Protein AF-A0A847LCV6-F1 (afdb_monomer)

Solvent-accessible surface area (backbone atoms only — not comparable to full-atom values): 22480 Å² total; per-residue (Å²): 125,51,75,46,78,47,30,57,85,74,38,42,42,41,62,20,35,35,58,99,88,40,25,28,64,52,69,44,54,56,48,54,56,52,50,51,54,51,67,74,52,91,45,84,58,92,49,60,34,37,17,61,33,36,54,72,46,84,54,73,50,49,90,99,40,74,43,52,34,38,36,47,73,57,101,71,38,40,36,36,18,39,82,85,67,47,69,28,35,36,28,26,74,39,94,57,71,83,80,71,98,60,78,62,84,77,86,49,84,75,54,78,40,78,44,54,36,88,59,45,25,85,22,68,62,52,44,30,77,72,65,42,42,27,41,31,35,53,44,52,42,93,54,40,34,32,36,36,43,33,78,49,66,71,76,49,77,50,42,67,79,43,57,71,44,57,39,50,47,40,40,54,43,44,52,47,50,50,52,50,35,50,52,43,28,26,70,77,44,60,54,49,44,80,39,30,22,54,27,41,37,48,86,46,71,70,57,86,72,63,89,82,69,94,67,87,81,87,78,82,84,82,88,88,74,86,81,81,83,88,84,83,90,86,82,90,83,82,90,83,81,89,84,82,89,82,90,82,91,82,83,86,81,91,83,89,81,87,80,92,78,80,82,84,78,81,84,78,88,78,83,94,76,90,78,92,76,90,75,79,84,73,80,73,80,84,72,82,78,71,78,78,79,84,74,83,87,77,79,78,74,89,56,67,70,64,48,36,35,35,42,37,38,47,48,98,88,68,28,36,32,32,41,31,24,45,73,89,45,50,62,44,41,38,39,31,49,37,40,67,41,75,47,98,63,86,72,39,80,74,29,47,61,56,36,53,52,43,37,54,41,31,67,77,65,109

Secondary structure (DSSP, 8-state):
-EEEEE-TTT-GGGGGSEETTEEB--HHHHHHHHHHHHHHSS---TT-EEEEEEESS--B-BTTB-EEEEEEE-SS-EEEEETTS-EEEEEEE-SSPPPPSSSPPPPPSS-SEEE-HHHHIIIII---GGG--EEEEEEE-SSEEEEEEE---SS-GGGTTS-HHHHHHHHHHHHHHHHHHHHHHHTT---EEEEEEEEEE--S-SS------SS-----PPS--PPPPP-------------------------------PPPPPPPPPP----------PPPP----PPPP--------SS--SSEEEEEEE-TTS-EEEEEE-TT--EEEEEEEEEEEE--PPPPHHHHHHHHHHHHHHHHH-

Nearest PDB structures (foldseek):
  6obv-assembly1_B  TM=7.204E-01  e=3.908E-11  Actinomadura vulgaris
  6obv-assembly2_D  TM=7.090E-01  e=4.525E-10  Actinomadura vulgaris
  3kg6-assembly4_B  TM=6.690E-01  e=6.240E-09  Lyngbya majuscula
  5nji-assembly1_A  TM=7.082E-01  e=1.294E-07  Mycobacterium tuberculosis H37Rv
  5tz5-assembly1_B  TM=6.253E-01  e=2.928E-07  Moorena producens 3L

Foldseek 3Di:
DDKDKDACVLQVLQCQQDDPNWGWDALLLVQVVQLVCVVVPPDPLVFSKWFWKFAPAIGTYDHPDIWMWDWDDDPFKIFTATPVRHTGMITGRDNHDDDDPDFFDDADPPFPDWAQQVLPCVFARVGDLLQTFTKTWRAAAPFKTKIKTAPRDQQPPSCVSDDLQSSVSSNVVSVLQVVVQLNQLLVVHARWGFRTFRMKGFRDRQPDPDPPPVDDDDDDDDDDDDDDDDDDDDDDDDDDDDDDDDDDDDDDDDDDDDDDDDDDDDDDDDDDDDDDDDDDDDDDPPPPPDPDPDDPDPDPDNRLPHIKMKMWGADPVRFIWIWIAHPVRDTGMITHRTDIGHDPDDRDPSCVVSSVVSNVSHVVVD

Radius of gyration: 26.31 Å; Cα contacts (8 Å, |Δi|>4): 590; chains: 1; bounding box: 80×77×67 Å

Mean predicted aligned error: 14.84 Å

Sequence (366 aa):
MGKRLFSLATDPYLADHQLEGTPFVPFVVLAESLLELVTDGVTPVADGGLADLRLEAPLMLRKGREREVEYARTPTRFEARDGAGRPLFSATAATGRHSLAGPPPRATTPPVLAWPRRNLYPAILRHGPTFQADLQVWRFSPAEAVFAWTGIAPRPASLACLGPDRAAACVLGDLALQAAGLTLLGRGGGYTLPWGAAGYERPVPLVGAGPTDTRSAMGPGCPGRPPAKPGSRLAAGPQADSLATVSSGVKGPDVTGMPEQGAPGMPERVPTGVPGSDPAAMPLPELDRQPFPGETYGAAAATGLSGITCRVTTASDGKLTVETFTADGRALICWLGLDLRPVGISISGSAQGLIEALAALQEVAA

Structure (mmCIF, N/CA/C/O backbone):
data_AF-A0A847LCV6-F1
#
_entry.id   AF-A0A847LCV6-F1
#
loop_
_atom_site.group_PDB
_atom_site.id
_atom_site.type_symbol
_atom_site.label_atom_id
_atom_site.label_alt_id
_atom_site.label_comp_id
_atom_site.label_asym_id
_atom_site.label_entity_id
_atom_site.label_seq_id
_atom_site.pdbx_PDB_ins_code
_atom_site.Cartn_x
_atom_site.Cartn_y
_atom_site.Cartn_z
_atom_site.occupancy
_atom_site.B_iso_or_equiv
_atom_site.auth_seq_id
_atom_site.auth_comp_id
_atom_site.auth_asym_id
_atom_site.auth_atom_id
_atom_site.pdbx_PDB_model_num
ATOM 1 N N . MET A 1 1 ? -12.069 7.571 21.765 1.00 62.12 1 MET A N 1
ATOM 2 C CA . MET A 1 1 ? -11.125 6.439 21.639 1.00 62.12 1 MET A CA 1
ATOM 3 C C . MET A 1 1 ? -11.904 5.284 21.050 1.00 62.12 1 MET A C 1
ATOM 5 O O . MET A 1 1 ? -13.042 5.089 21.461 1.00 62.12 1 MET A O 1
ATOM 9 N N . GLY A 1 2 ? -11.352 4.614 20.042 1.00 80.75 2 GLY A N 1
ATOM 10 C CA . GLY A 1 2 ? -12.017 3.517 19.335 1.00 80.75 2 GLY A CA 1
ATOM 11 C C . GLY A 1 2 ? -11.216 2.231 19.484 1.00 80.75 2 GLY A C 1
ATOM 12 O O . GLY A 1 2 ? -9.997 2.283 19.617 1.00 80.75 2 GLY A O 1
ATOM 13 N N . LYS A 1 3 ? -11.889 1.083 19.461 1.00 88.38 3 LYS A N 1
ATOM 14 C CA . LYS A 1 3 ? -11.248 -0.233 19.420 1.00 88.38 3 LYS A CA 1
ATOM 15 C C . LYS A 1 3 ? -11.697 -0.961 18.164 1.00 88.38 3 LYS A C 1
ATOM 17 O O . LYS A 1 3 ? -12.863 -0.859 17.785 1.00 88.38 3 LYS A O 1
ATOM 22 N N . ARG A 1 4 ? -10.787 -1.703 17.540 1.00 89.75 4 ARG A N 1
ATOM 23 C CA . ARG A 1 4 ? -11.094 -2.605 16.427 1.00 89.75 4 ARG A CA 1
ATOM 24 C C . ARG A 1 4 ? -10.480 -3.968 16.687 1.00 89.75 4 ARG A C 1
ATOM 26 O O . ARG A 1 4 ? -9.315 -4.067 17.062 1.00 89.75 4 ARG A O 1
ATOM 33 N N . LEU A 1 5 ? -11.258 -5.008 16.424 1.00 92.38 5 LEU A N 1
ATOM 34 C CA . LEU A 1 5 ? -10.764 -6.375 16.364 1.00 92.38 5 LEU A CA 1
ATOM 35 C C . LEU A 1 5 ? -10.362 -6.685 14.923 1.00 92.38 5 LEU A C 1
ATOM 37 O O . LEU A 1 5 ? -11.152 -6.489 14.004 1.00 92.38 5 LEU A O 1
ATOM 41 N N . PHE A 1 6 ? -9.133 -7.156 14.739 1.00 93.81 6 PHE A N 1
ATOM 42 C CA . PHE A 1 6 ? -8.663 -7.734 13.486 1.00 93.81 6 PHE A CA 1
ATOM 43 C C . PHE A 1 6 ? -8.635 -9.252 13.617 1.00 93.81 6 PHE A C 1
ATOM 45 O O . PHE A 1 6 ? -8.006 -9.794 14.532 1.00 93.81 6 PHE A O 1
ATOM 52 N N . SER A 1 7 ? -9.281 -9.952 12.689 1.00 94.88 7 SER A N 1
ATOM 53 C CA . SER A 1 7 ? -9.223 -11.410 12.627 1.00 94.88 7 SER A CA 1
ATOM 54 C C . SER A 1 7 ? -9.392 -11.907 11.197 1.00 94.88 7 SER A C 1
ATOM 56 O O . SER A 1 7 ? -10.056 -11.272 10.387 1.00 94.88 7 SER A O 1
ATOM 58 N N . LEU A 1 8 ? -8.858 -13.089 10.887 1.00 94.62 8 LEU A N 1
ATOM 59 C CA . LEU A 1 8 ? -9.070 -13.709 9.572 1.00 94.62 8 LEU A CA 1
ATOM 60 C C . LEU A 1 8 ? -10.520 -14.185 9.355 1.00 94.62 8 LEU A C 1
ATOM 62 O O . LEU A 1 8 ? -10.877 -14.535 8.237 1.00 94.62 8 LEU A O 1
ATOM 66 N N . ALA A 1 9 ? -11.344 -14.234 10.408 1.00 92.94 9 ALA A N 1
ATOM 67 C CA . ALA A 1 9 ? -12.754 -14.603 10.303 1.00 92.94 9 ALA A CA 1
ATOM 68 C C . ALA A 1 9 ? -13.630 -13.400 9.915 1.00 92.94 9 ALA A C 1
ATOM 70 O O . ALA A 1 9 ? -14.534 -13.533 9.096 1.00 92.94 9 ALA A O 1
ATOM 71 N N . THR A 1 10 ? -13.346 -12.228 10.487 1.00 90.81 10 THR A N 1
ATOM 72 C CA . THR A 1 10 ? -14.082 -10.972 10.254 1.00 90.81 10 THR A CA 1
ATOM 73 C C . THR A 1 10 ? -13.523 -10.166 9.086 1.00 90.81 10 THR A C 1
ATOM 75 O O . THR A 1 10 ? -14.262 -9.469 8.394 1.00 90.81 10 THR A O 1
ATOM 78 N N . ASP A 1 11 ? -12.221 -10.284 8.840 1.00 94.50 11 ASP A N 1
ATOM 79 C CA . ASP A 1 11 ? -11.479 -9.586 7.797 1.00 94.50 11 ASP A CA 1
ATOM 80 C C . ASP A 1 11 ? -10.774 -10.620 6.891 1.00 94.50 11 ASP A C 1
ATOM 82 O O . ASP A 1 11 ? -9.541 -10.693 6.860 1.00 94.50 11 ASP A O 1
ATOM 86 N N . PRO A 1 12 ? -11.528 -11.464 6.156 1.00 93.12 12 PRO A N 1
ATOM 87 C CA . PRO A 1 12 ? -10.959 -12.590 5.411 1.00 93.12 12 PRO A CA 1
ATOM 88 C C . PRO A 1 12 ? -9.974 -12.157 4.319 1.00 93.12 12 PRO A C 1
ATOM 90 O O . PRO A 1 12 ? -9.048 -12.898 4.004 1.00 93.12 12 PRO A O 1
ATOM 93 N N . TYR A 1 13 ? -10.110 -10.939 3.792 1.00 93.12 13 TYR A N 1
ATOM 94 C CA . TYR A 1 13 ? -9.163 -10.365 2.835 1.00 93.12 13 TYR A CA 1
ATOM 95 C C . TYR A 1 13 ? -7.738 -10.209 3.390 1.00 93.12 13 TYR A C 1
ATOM 97 O O . TYR A 1 13 ? -6.782 -10.201 2.622 1.00 93.12 13 TYR A O 1
ATOM 105 N N . LEU A 1 14 ? -7.559 -10.129 4.713 1.00 95.31 14 LEU A N 1
ATOM 106 C CA . LEU A 1 14 ? -6.230 -10.034 5.325 1.00 95.31 14 LEU A CA 1
ATOM 107 C C . LEU A 1 14 ? -5.432 -11.332 5.193 1.00 95.31 14 LEU A C 1
ATOM 109 O O . LEU A 1 14 ? -4.210 -11.303 5.308 1.00 95.31 14 LEU A O 1
ATOM 113 N N . ALA A 1 15 ? -6.094 -12.459 4.913 1.00 93.56 15 ALA A N 1
ATOM 114 C CA . ALA A 1 15 ? -5.406 -13.701 4.584 1.00 93.56 15 ALA A CA 1
ATOM 115 C C . ALA A 1 15 ? -4.577 -13.573 3.298 1.00 93.56 15 ALA A C 1
ATOM 117 O O . ALA A 1 15 ? -3.612 -14.311 3.141 1.00 93.56 15 ALA A O 1
ATOM 118 N N . ASP A 1 16 ? -4.903 -12.628 2.415 1.00 93.12 16 ASP A N 1
ATOM 119 C CA . ASP A 1 16 ? -4.216 -12.430 1.140 1.00 93.12 16 ASP A CA 1
ATOM 120 C C . ASP A 1 16 ? -2.996 -11.503 1.240 1.00 93.12 16 ASP A C 1
ATOM 122 O O . ASP A 1 16 ? -2.285 -11.322 0.257 1.00 93.12 16 ASP A O 1
ATOM 126 N N . HIS A 1 17 ? -2.704 -10.927 2.405 1.00 92.81 17 HIS A N 1
ATOM 127 C CA . HIS A 1 17 ? -1.517 -10.098 2.599 1.00 92.81 17 HIS A CA 1
ATOM 128 C C . HIS A 1 17 ? -0.575 -10.772 3.596 1.00 92.81 17 HIS A C 1
ATOM 130 O O . HIS A 1 17 ? -0.807 -10.769 4.809 1.00 92.81 17 HIS A O 1
ATOM 136 N N . GLN A 1 18 ? 0.464 -11.423 3.069 1.00 89.62 18 GLN A N 1
ATOM 137 C CA . GLN A 1 18 ? 1.306 -12.341 3.831 1.00 89.62 18 GLN A CA 1
ATOM 138 C C . GLN A 1 18 ? 2.789 -12.007 3.716 1.00 89.62 18 GLN A C 1
ATOM 140 O O . GLN A 1 18 ? 3.287 -11.641 2.654 1.00 89.62 18 GLN A O 1
ATOM 145 N N . LEU A 1 19 ? 3.505 -12.240 4.813 1.00 84.31 19 LEU A N 1
ATOM 146 C CA . LEU A 1 19 ? 4.960 -12.270 4.858 1.00 84.31 19 LEU A CA 1
ATOM 147 C C . LEU A 1 19 ? 5.396 -13.683 5.237 1.00 84.31 19 LEU A C 1
ATOM 149 O O . LEU A 1 19 ? 5.024 -14.168 6.304 1.00 84.31 19 LEU A O 1
ATOM 153 N N . GLU A 1 20 ? 6.131 -14.361 4.352 1.00 81.56 20 GLU A N 1
ATOM 154 C CA . GLU A 1 20 ? 6.606 -15.741 4.579 1.00 81.56 20 GLU A CA 1
ATOM 155 C C . GLU A 1 20 ? 5.491 -16.711 5.027 1.00 81.56 20 GLU A C 1
ATOM 157 O O . GLU A 1 20 ? 5.664 -17.532 5.923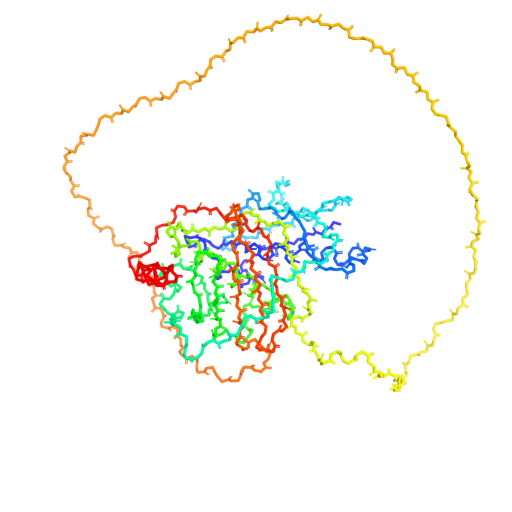 1.00 81.56 20 GLU A O 1
ATOM 162 N N . GLY A 1 21 ? 4.305 -16.593 4.421 1.00 85.25 21 GLY A N 1
ATOM 163 C CA . GLY A 1 21 ? 3.147 -17.432 4.750 1.00 85.25 21 GLY A CA 1
ATOM 164 C C . GLY A 1 21 ? 2.366 -16.993 5.994 1.00 85.25 21 GLY A C 1
ATOM 165 O O . GLY A 1 21 ? 1.350 -17.604 6.321 1.00 85.25 21 GLY A O 1
ATOM 166 N N . THR A 1 22 ? 2.803 -15.941 6.693 1.00 90.25 22 THR A N 1
ATOM 167 C CA . THR A 1 22 ? 2.091 -15.391 7.852 1.00 90.25 22 THR A CA 1
ATOM 168 C C . THR A 1 22 ? 1.291 -14.148 7.456 1.00 90.25 22 THR A C 1
ATOM 170 O O . THR A 1 22 ? 1.894 -13.144 7.067 1.00 90.25 22 THR A O 1
ATOM 173 N N . PRO A 1 23 ? -0.051 -14.166 7.575 1.00 93.62 23 PRO A N 1
ATOM 174 C CA . PRO A 1 23 ? -0.881 -12.992 7.331 1.00 93.62 23 PRO A CA 1
ATOM 175 C C . PRO A 1 23 ? -0.575 -11.841 8.291 1.00 93.62 23 PRO A C 1
ATOM 177 O O . PRO A 1 23 ? -0.357 -12.057 9.487 1.00 93.62 23 PRO A O 1
ATOM 180 N N . PHE A 1 24 ? -0.618 -10.609 7.794 1.00 93.62 24 PHE A N 1
ATOM 181 C CA . PHE A 1 24 ? -0.468 -9.409 8.614 1.00 93.62 24 PHE A CA 1
ATOM 182 C C . PHE A 1 24 ? -1.243 -8.234 8.029 1.00 93.62 24 PHE A C 1
ATOM 184 O O . PHE A 1 24 ? -1.503 -8.183 6.829 1.00 93.62 24 PHE A O 1
ATOM 191 N N . VAL A 1 25 ? -1.617 -7.281 8.884 1.00 95.06 25 VAL A N 1
ATOM 192 C CA . VAL A 1 25 ? -2.409 -6.123 8.452 1.00 95.06 25 VAL A CA 1
ATOM 193 C C . VAL A 1 25 ? -1.581 -5.223 7.517 1.00 95.06 25 VAL A C 1
ATOM 195 O O . VAL A 1 25 ? -0.512 -4.771 7.936 1.00 95.06 25 VAL A O 1
ATOM 198 N N . PRO A 1 26 ? -2.057 -4.935 6.287 1.00 95.06 26 PRO A N 1
ATOM 199 C CA . PRO A 1 26 ? -1.374 -4.044 5.353 1.00 95.06 26 PRO A CA 1
ATOM 200 C C . PRO A 1 26 ? -1.190 -2.631 5.904 1.00 95.06 26 PRO A C 1
ATOM 202 O O . PRO A 1 26 ? -2.052 -2.103 6.613 1.00 95.06 26 PRO A O 1
ATOM 205 N N . PHE A 1 27 ? -0.105 -1.975 5.492 1.00 96.25 27 PHE A N 1
ATOM 206 C CA . PHE A 1 27 ? 0.195 -0.589 5.868 1.00 96.25 27 PHE A CA 1
ATOM 207 C C . PHE A 1 27 ? -0.944 0.367 5.481 1.00 96.25 27 PHE A C 1
ATOM 209 O O . PHE A 1 27 ? -1.364 1.193 6.290 1.00 96.25 27 PHE A O 1
ATOM 216 N N . VAL A 1 28 ? -1.530 0.183 4.292 1.00 95.56 28 VAL A N 1
ATOM 217 C CA . VAL A 1 28 ? -2.704 0.946 3.835 1.00 95.56 28 VAL A CA 1
ATOM 218 C C . VAL A 1 28 ? -3.933 0.743 4.725 1.00 95.56 28 VAL A C 1
ATOM 220 O O . VAL A 1 28 ? -4.664 1.692 4.980 1.00 95.56 28 VAL A O 1
ATOM 223 N N . VAL A 1 29 ? -4.160 -0.458 5.267 1.00 95.00 29 VAL A N 1
ATOM 224 C CA . VAL A 1 29 ? -5.318 -0.722 6.141 1.00 95.00 29 VAL A CA 1
ATOM 225 C C . VAL A 1 29 ? -5.175 0.025 7.468 1.00 95.00 29 VAL A C 1
ATOM 227 O O . VAL A 1 29 ? -6.167 0.536 7.999 1.00 95.00 29 VAL A O 1
ATOM 230 N N . LEU A 1 30 ? -3.951 0.119 7.996 1.00 95.06 30 LEU A N 1
ATOM 231 C CA . LEU A 1 30 ? -3.646 0.910 9.189 1.00 95.06 30 LEU A CA 1
ATOM 232 C C . LEU A 1 30 ? -3.807 2.411 8.912 1.00 95.06 30 LEU A C 1
ATOM 234 O O . LEU A 1 30 ? -4.454 3.095 9.706 1.00 95.06 30 LEU A O 1
ATOM 238 N N . ALA A 1 31 ? -3.312 2.897 7.769 1.00 94.75 31 ALA A N 1
ATOM 239 C CA . ALA A 1 31 ? -3.489 4.281 7.332 1.00 94.75 31 ALA A CA 1
ATOM 240 C C . ALA A 1 31 ? -4.975 4.646 7.166 1.00 94.75 31 ALA A C 1
ATOM 242 O O . ALA A 1 31 ? -5.438 5.595 7.788 1.00 94.75 31 ALA A O 1
ATOM 243 N N . GLU A 1 32 ? -5.759 3.847 6.438 1.00 91.56 32 GLU A N 1
ATOM 244 C CA . GLU A 1 32 ? -7.204 4.065 6.274 1.00 91.56 32 GLU A CA 1
ATOM 245 C C . GLU A 1 32 ? -7.949 4.040 7.616 1.00 91.56 32 GLU A C 1
ATOM 247 O O . GLU A 1 32 ? -8.870 4.823 7.825 1.00 91.56 32 GLU A O 1
ATOM 252 N N . SER A 1 33 ? -7.534 3.184 8.559 1.00 91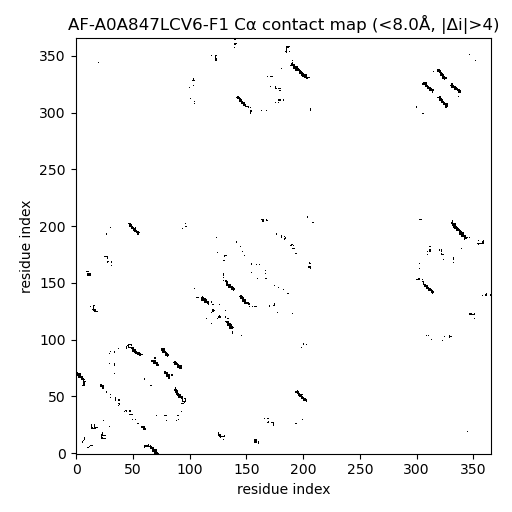.00 33 SER A N 1
ATOM 253 C CA . SER A 1 33 ? -8.134 3.167 9.902 1.00 91.00 33 SER A CA 1
ATOM 254 C C . SER A 1 33 ? -7.868 4.458 10.676 1.00 91.00 33 SER A C 1
ATOM 256 O O . SER A 1 33 ? -8.748 4.929 11.388 1.00 91.00 33 SER A O 1
ATOM 258 N N . LEU A 1 34 ? -6.664 5.033 10.562 1.00 90.50 34 LEU A N 1
ATOM 259 C CA . LEU A 1 34 ? -6.376 6.326 11.182 1.00 90.50 34 LEU A CA 1
ATOM 260 C C . LEU A 1 34 ? -7.099 7.466 10.461 1.00 90.50 34 LEU A C 1
ATOM 262 O O . LEU A 1 34 ? -7.617 8.354 11.131 1.00 90.50 34 LEU A O 1
ATOM 266 N N . LEU A 1 35 ? -7.184 7.428 9.130 1.00 87.69 35 LEU A N 1
ATOM 267 C CA . LEU A 1 35 ? -7.853 8.454 8.328 1.00 87.69 35 LEU A CA 1
ATOM 268 C C . LEU A 1 35 ? -9.349 8.579 8.670 1.00 87.69 35 LEU A C 1
ATOM 270 O O . LEU A 1 35 ? -9.871 9.691 8.756 1.00 87.69 35 LEU A O 1
ATOM 274 N N . GLU A 1 36 ? -10.032 7.466 8.944 1.00 83.81 36 GLU A N 1
ATOM 275 C CA . GLU A 1 36 ? -11.412 7.473 9.457 1.00 83.81 36 GLU A CA 1
ATOM 276 C C . GLU A 1 36 ? -11.531 8.242 10.782 1.00 83.81 36 GLU A C 1
ATOM 278 O O . GLU A 1 36 ? -12.414 9.076 10.949 1.00 83.81 36 GLU A O 1
ATOM 283 N N . LEU A 1 37 ? -10.583 8.068 11.706 1.00 78.38 37 LEU A N 1
ATOM 284 C CA . LEU A 1 37 ? -10.595 8.790 12.985 1.00 78.38 37 LEU A CA 1
ATOM 285 C C . LEU A 1 37 ? -10.334 10.290 12.828 1.00 78.38 37 LEU A C 1
ATOM 287 O O . LEU A 1 37 ? -10.832 11.089 13.626 1.00 78.38 37 LEU A O 1
ATOM 291 N N . VAL A 1 38 ? -9.529 10.670 11.831 1.00 75.38 38 VAL A N 1
ATOM 292 C CA . VAL A 1 38 ? -9.315 12.078 11.476 1.00 75.38 38 VAL A CA 1
ATOM 293 C C . VAL A 1 38 ? -10.609 12.686 10.937 1.00 75.38 38 VAL A C 1
ATOM 295 O O . VAL A 1 38 ? -10.984 13.783 11.343 1.00 75.38 38 VAL A O 1
ATOM 298 N N . THR A 1 39 ? -11.300 11.966 10.052 1.00 72.62 39 THR A N 1
ATOM 299 C CA . THR A 1 39 ? -12.485 12.459 9.333 1.00 72.62 39 THR A CA 1
ATOM 300 C C . THR A 1 39 ? -13.756 12.476 10.187 1.00 72.62 39 THR A C 1
ATOM 302 O O . THR A 1 39 ? -14.518 13.437 10.103 1.00 72.62 39 THR A O 1
ATOM 305 N N . ASP A 1 40 ? -13.944 11.504 11.082 1.00 68.25 40 ASP A N 1
ATOM 306 C CA . ASP A 1 40 ? -15.078 11.459 12.020 1.00 68.25 40 ASP A CA 1
ATOM 307 C C . ASP A 1 40 ? -14.909 12.429 13.211 1.00 68.25 40 ASP A C 1
ATOM 309 O O . ASP A 1 40 ? -15.858 12.754 13.932 1.00 68.25 40 ASP A O 1
ATOM 313 N N . GLY A 1 41 ? -13.685 12.903 13.456 1.00 51.97 41 GLY A N 1
ATOM 314 C CA . GLY A 1 41 ? -13.297 13.598 14.677 1.00 51.97 41 GLY A CA 1
ATOM 315 C C . GLY A 1 41 ? -13.273 15.126 14.599 1.00 51.97 41 GLY A C 1
ATOM 316 O O . GLY A 1 41 ? -12.209 15.689 14.824 1.00 51.97 41 GLY A O 1
ATOM 317 N N . VAL A 1 42 ? -14.412 15.804 14.396 1.00 44.53 42 VAL A N 1
ATOM 318 C CA . VAL A 1 42 ? -14.698 17.233 14.749 1.00 44.53 42 VAL A CA 1
ATOM 319 C C . VAL A 1 42 ? -13.798 18.327 14.133 1.00 44.53 42 VAL A C 1
ATOM 321 O O . VAL A 1 42 ? -14.147 19.505 14.162 1.00 44.53 42 VAL A O 1
ATOM 324 N N . THR A 1 43 ? -12.672 17.992 13.521 1.00 41.44 43 THR A N 1
ATOM 325 C CA . THR A 1 43 ? -11.883 18.918 12.718 1.00 41.44 43 THR A CA 1
ATOM 326 C C . THR A 1 43 ? -12.257 18.622 11.274 1.00 41.44 43 THR A C 1
ATOM 328 O O . THR A 1 43 ? -11.925 17.538 10.800 1.00 41.44 43 THR A O 1
ATOM 331 N N . PRO A 1 44 ? -12.962 19.520 10.562 1.00 41.75 44 PRO A N 1
ATOM 332 C CA . PRO A 1 44 ? -13.028 19.424 9.119 1.00 41.75 44 PRO A CA 1
ATOM 333 C C . PRO A 1 44 ? -11.601 19.667 8.634 1.00 41.75 44 PRO A C 1
ATOM 335 O O . PRO A 1 44 ? -11.186 20.803 8.417 1.00 41.75 44 PRO A O 1
ATOM 338 N N . VAL A 1 45 ? -10.803 18.602 8.570 1.00 48.19 45 VAL A N 1
ATOM 339 C CA . VAL A 1 45 ? -9.535 18.626 7.860 1.00 48.19 45 VAL A CA 1
ATOM 340 C C . VAL A 1 45 ? -9.962 18.779 6.416 1.00 48.19 45 VAL A C 1
ATOM 342 O O . VAL A 1 45 ? -10.384 17.812 5.785 1.00 48.19 45 VAL A O 1
ATOM 345 N N . ALA A 1 46 ? -9.952 20.026 5.940 1.00 47.88 46 ALA A N 1
ATOM 346 C CA . ALA A 1 46 ? -10.419 20.418 4.614 1.00 47.88 46 ALA A CA 1
ATOM 347 C C . ALA A 1 46 ? -9.764 19.587 3.488 1.00 47.88 46 ALA A C 1
ATOM 349 O O . ALA A 1 46 ? -10.284 19.532 2.375 1.00 47.88 46 ALA A O 1
ATOM 350 N N . ASP A 1 47 ? -8.679 18.875 3.813 1.00 55.28 47 ASP A N 1
ATOM 351 C CA . ASP A 1 47 ? -7.783 18.236 2.864 1.00 55.28 47 ASP A CA 1
ATOM 352 C C . ASP A 1 47 ? -7.514 16.732 3.079 1.00 55.28 47 ASP A C 1
ATOM 354 O O . ASP A 1 47 ? -6.723 16.163 2.339 1.00 55.28 47 ASP A O 1
ATOM 358 N N . GLY A 1 48 ? -8.225 16.048 3.990 1.00 64.25 48 GLY A N 1
ATOM 359 C CA . GLY A 1 48 ? -8.417 14.582 3.932 1.00 64.25 48 GLY A CA 1
ATOM 360 C C . GLY A 1 48 ? -7.164 13.689 3.824 1.00 64.25 48 GLY A C 1
ATOM 361 O O . GLY A 1 48 ? -7.189 12.714 3.069 1.00 64.25 48 GLY A O 1
ATOM 362 N N . GLY A 1 49 ? -6.094 13.991 4.569 1.00 86.56 49 GLY A N 1
ATOM 363 C CA . GLY A 1 49 ? -4.833 13.242 4.522 1.00 86.56 49 GLY A CA 1
ATOM 364 C C . GLY A 1 49 ? -4.179 12.988 5.883 1.00 86.56 49 GLY A C 1
ATOM 365 O O . GLY A 1 49 ? -4.525 13.593 6.902 1.00 86.56 49 GLY A O 1
ATOM 366 N N . LEU A 1 50 ? -3.201 12.086 5.877 1.00 91.69 50 LEU A N 1
ATOM 367 C CA . LEU A 1 50 ? -2.300 11.788 6.987 1.00 91.69 50 LEU A CA 1
ATOM 368 C C . LEU A 1 50 ? -0.886 12.258 6.646 1.00 91.69 50 LEU A C 1
ATOM 370 O O . LEU A 1 50 ? -0.467 12.182 5.493 1.00 91.69 50 LEU A O 1
ATOM 374 N N . ALA A 1 51 ? -0.140 12.680 7.660 1.00 93.69 51 ALA A N 1
ATOM 375 C CA . ALA A 1 51 ? 1.278 13.005 7.571 1.00 93.69 51 ALA A CA 1
ATOM 376 C C . ALA A 1 51 ? 2.086 12.195 8.597 1.00 93.69 51 ALA A C 1
ATOM 378 O O . ALA A 1 51 ? 1.518 11.578 9.502 1.00 93.69 51 ALA A O 1
ATOM 379 N N . ASP A 1 52 ? 3.410 12.162 8.428 1.00 95.00 52 ASP A N 1
ATOM 380 C CA . ASP A 1 52 ? 4.362 11.533 9.358 1.00 95.00 52 ASP A CA 1
ATOM 381 C C . ASP A 1 52 ? 3.978 10.101 9.772 1.00 95.00 52 ASP A C 1
ATOM 383 O O . ASP A 1 52 ? 4.027 9.729 10.951 1.00 95.00 52 ASP A O 1
ATOM 387 N N . LEU A 1 53 ? 3.568 9.290 8.797 1.00 97.25 53 LEU A N 1
ATOM 388 C CA . LEU A 1 53 ? 3.135 7.922 9.030 1.00 97.25 53 LEU A CA 1
ATOM 389 C C . LEU A 1 53 ? 4.332 7.060 9.428 1.00 97.25 53 LEU A C 1
ATOM 391 O O . LEU A 1 53 ? 5.372 7.079 8.765 1.00 97.25 53 LEU A O 1
ATOM 395 N N . ARG A 1 54 ? 4.182 6.273 10.495 1.00 97.31 54 ARG A N 1
ATOM 396 C CA . ARG A 1 54 ? 5.220 5.360 10.995 1.00 97.31 54 ARG A CA 1
ATOM 397 C C . ARG A 1 54 ? 4.617 4.041 11.439 1.00 97.31 54 ARG A C 1
ATOM 399 O O . ARG A 1 54 ? 3.705 4.028 12.266 1.00 97.31 54 ARG A O 1
ATOM 406 N N . LEU A 1 55 ? 5.166 2.947 10.926 1.00 96.44 55 LEU A N 1
ATOM 407 C CA . LEU A 1 55 ? 4.948 1.595 11.420 1.00 96.44 55 LEU A CA 1
ATOM 408 C C . LEU A 1 55 ? 6.009 1.292 12.476 1.00 96.44 55 LEU A C 1
ATOM 410 O O . LEU A 1 55 ? 7.201 1.346 12.203 1.00 96.44 55 LEU A O 1
ATOM 414 N N . GLU A 1 56 ? 5.578 0.971 13.687 1.00 94.56 56 GLU A N 1
ATOM 415 C CA . GLU A 1 56 ? 6.483 0.591 14.777 1.00 94.56 56 GLU A CA 1
ATOM 416 C C . GLU A 1 56 ? 6.643 -0.931 14.830 1.00 94.56 56 GLU A C 1
ATOM 418 O O . GLU A 1 56 ? 7.741 -1.450 15.033 1.00 94.56 56 GLU A O 1
ATOM 423 N N . ALA A 1 57 ? 5.550 -1.662 14.589 1.00 91.50 57 ALA A N 1
ATOM 424 C CA . ALA A 1 57 ? 5.555 -3.116 14.521 1.00 91.50 57 ALA A CA 1
ATOM 425 C C . ALA A 1 57 ? 4.448 -3.640 13.587 1.00 91.50 57 ALA A C 1
ATOM 427 O O . ALA A 1 57 ? 3.292 -3.225 13.721 1.00 91.50 57 ALA A O 1
ATOM 428 N N . PRO A 1 58 ? 4.748 -4.601 12.690 1.00 91.06 58 PRO A N 1
ATOM 429 C CA . PRO A 1 58 ? 3.730 -5.275 11.892 1.00 91.06 58 PRO A CA 1
ATOM 430 C C . PRO A 1 58 ? 2.711 -6.017 12.764 1.00 91.06 58 PRO A C 1
ATOM 432 O O . PRO A 1 58 ? 3.064 -6.766 13.683 1.00 91.06 58 PRO A O 1
ATOM 435 N N . LEU A 1 59 ? 1.426 -5.866 12.445 1.00 93.50 59 LEU A N 1
ATOM 436 C CA . LEU A 1 59 ? 0.359 -6.579 13.139 1.00 93.50 59 LEU A CA 1
ATOM 437 C C . LEU A 1 59 ? 0.136 -7.962 12.515 1.00 93.50 59 LEU A C 1
ATOM 439 O O . LEU A 1 59 ? -0.707 -8.139 11.636 1.00 93.50 59 LEU A O 1
ATOM 443 N N . MET A 1 60 ? 0.898 -8.946 12.994 1.00 93.94 60 MET A N 1
ATOM 444 C CA . MET A 1 60 ? 0.794 -10.342 12.553 1.00 93.94 60 MET A CA 1
ATOM 445 C C . MET A 1 60 ? -0.508 -10.996 13.046 1.00 93.94 60 MET A C 1
ATOM 447 O O . MET A 1 60 ? -0.850 -10.918 14.236 1.00 93.94 60 MET A O 1
ATOM 451 N N . LEU A 1 61 ? -1.197 -11.695 12.145 1.00 94.81 61 LEU A N 1
ATOM 452 C CA . LEU A 1 61 ? -2.458 -12.396 12.381 1.00 94.81 61 LEU A CA 1
ATOM 453 C C . LEU A 1 61 ? -2.254 -13.913 12.339 1.00 94.81 61 LEU A C 1
ATOM 455 O O . LEU A 1 61 ? -1.397 -14.437 11.631 1.00 94.81 61 LEU A O 1
ATOM 459 N N . ARG A 1 62 ? -3.053 -14.644 13.121 1.00 93.25 62 ARG A N 1
ATOM 460 C CA . ARG A 1 62 ? -3.031 -16.113 13.161 1.00 93.25 62 ARG A CA 1
ATOM 461 C C . ARG A 1 62 ? -4.451 -16.648 13.067 1.00 93.25 62 ARG A C 1
ATOM 463 O O . ARG A 1 62 ? -5.385 -16.039 13.585 1.00 93.25 62 ARG A O 1
ATOM 470 N N . LYS A 1 63 ? -4.612 -17.815 12.442 1.00 90.25 63 LYS A N 1
ATOM 471 C CA . LYS A 1 63 ? -5.911 -18.491 12.343 1.00 90.25 63 LYS A CA 1
ATOM 472 C C . LYS A 1 63 ? -6.506 -18.710 13.739 1.00 90.25 63 LYS A C 1
ATOM 474 O O . LYS A 1 63 ? -5.813 -19.180 14.640 1.00 90.25 63 LYS A O 1
ATOM 479 N N . GLY A 1 64 ? -7.778 -18.346 13.906 1.00 90.19 64 GLY A N 1
ATOM 480 C CA . GLY A 1 64 ? -8.510 -18.491 15.169 1.00 90.19 64 GLY A CA 1
ATOM 481 C C . GLY A 1 64 ? -8.045 -17.573 16.305 1.00 90.19 64 GLY A C 1
ATOM 482 O O . GLY A 1 64 ? -8.417 -17.814 17.448 1.00 90.19 64 GLY A O 1
ATOM 483 N N . ARG A 1 65 ? -7.217 -16.553 16.032 1.00 91.81 65 ARG A N 1
ATOM 484 C CA . ARG A 1 65 ? -6.798 -15.563 17.033 1.00 91.81 65 ARG A CA 1
ATOM 485 C C . ARG A 1 65 ? -7.140 -14.157 16.575 1.00 91.81 65 ARG A C 1
ATOM 487 O O . ARG A 1 65 ? -6.639 -13.693 15.552 1.00 91.81 65 ARG A O 1
ATOM 494 N N . GLU A 1 66 ? -7.947 -13.483 17.374 1.00 93.81 66 GLU A N 1
ATOM 495 C CA . GLU A 1 66 ? -8.273 -12.075 17.186 1.00 93.81 66 GLU A CA 1
ATOM 496 C C . GLU A 1 66 ? -7.167 -11.192 17.771 1.00 93.81 66 GLU A C 1
ATOM 498 O O . GLU A 1 66 ? -6.468 -11.566 18.720 1.00 93.81 66 GLU A O 1
ATOM 503 N N . ARG A 1 67 ? -6.984 -10.011 17.183 1.00 94.12 67 ARG A N 1
ATOM 504 C CA . ARG A 1 67 ? -6.065 -8.987 17.672 1.00 94.12 67 ARG A CA 1
ATOM 505 C C . ARG A 1 67 ? -6.834 -7.695 17.879 1.00 94.12 67 ARG A C 1
ATOM 507 O O . ARG A 1 67 ? -7.286 -7.086 16.915 1.00 94.12 67 ARG A O 1
ATOM 514 N N . GLU A 1 68 ? -6.954 -7.279 19.134 1.00 94.50 68 GLU A N 1
ATOM 515 C CA . GLU A 1 68 ? -7.482 -5.959 19.462 1.00 94.50 68 GLU A CA 1
ATOM 516 C C . GLU A 1 68 ? -6.428 -4.886 19.183 1.00 94.50 68 GLU A C 1
ATOM 518 O O . GLU A 1 68 ? -5.263 -5.013 19.581 1.00 94.50 68 GLU A O 1
ATOM 523 N N . VAL A 1 69 ? -6.870 -3.841 18.491 1.00 94.56 69 VAL A N 1
ATOM 524 C CA . VAL A 1 69 ? -6.137 -2.602 18.273 1.00 94.56 69 VAL A CA 1
ATOM 525 C C . VAL A 1 69 ? -6.935 -1.467 18.890 1.00 94.56 69 VAL A C 1
ATOM 527 O O . VAL A 1 69 ? -8.101 -1.249 18.551 1.00 94.56 69 VAL A O 1
ATOM 530 N N . GLU A 1 70 ? -6.294 -0.742 19.795 1.00 94.00 70 GLU A N 1
ATOM 531 C CA . GLU A 1 70 ? -6.827 0.471 20.387 1.00 94.00 70 GLU A CA 1
ATOM 532 C C . GLU A 1 70 ? -6.308 1.686 19.626 1.00 94.00 70 GLU A C 1
ATOM 534 O O . GLU A 1 70 ? -5.107 1.834 19.394 1.00 94.00 70 GLU A O 1
ATOM 539 N N . TYR A 1 71 ? -7.223 2.576 19.264 1.00 91.19 71 TYR A N 1
ATOM 540 C CA . TYR A 1 71 ? -6.897 3.830 18.620 1.00 91.19 71 TYR A CA 1
ATOM 541 C C . TYR A 1 71 ? -6.999 4.995 19.597 1.00 91.19 71 TYR A C 1
ATOM 543 O O . TYR A 1 71 ? -8.072 5.317 20.133 1.00 91.19 71 TYR A O 1
ATOM 551 N N . ALA A 1 72 ? -5.864 5.660 19.771 1.00 87.69 72 ALA A N 1
ATOM 552 C CA . ALA A 1 72 ? -5.709 6.843 20.589 1.00 87.69 72 ALA A CA 1
ATOM 553 C C . ALA A 1 72 ? -5.516 8.082 19.708 1.00 87.69 72 ALA A C 1
ATOM 555 O O . ALA A 1 72 ? -4.877 8.043 18.656 1.00 87.69 72 ALA A O 1
ATOM 556 N N . ARG A 1 73 ? -6.063 9.205 20.175 1.00 87.31 73 ARG A N 1
ATOM 557 C CA . ARG A 1 73 ? -5.868 10.527 19.584 1.00 87.31 73 ARG A CA 1
ATOM 558 C C . ARG A 1 73 ? -5.335 11.457 20.662 1.00 87.31 73 ARG A C 1
ATOM 560 O O . ARG A 1 73 ? -5.963 11.608 21.707 1.00 87.31 73 ARG A O 1
ATOM 567 N N . THR A 1 74 ? -4.209 12.093 20.383 1.00 83.25 74 THR A N 1
ATOM 568 C CA . THR A 1 74 ? -3.731 13.279 21.097 1.00 83.25 74 THR A CA 1
ATOM 569 C C . THR A 1 74 ? -4.052 14.523 20.255 1.00 83.25 74 THR A C 1
ATOM 571 O O . THR A 1 74 ? -4.503 14.391 19.113 1.00 83.25 74 THR A O 1
ATOM 574 N N . PRO A 1 75 ? -3.845 15.749 20.769 1.00 80.81 75 PRO A N 1
ATOM 575 C CA . PRO A 1 75 ? -4.072 16.960 19.980 1.00 80.81 75 PRO A CA 1
ATOM 576 C C . PRO A 1 75 ? -3.286 17.007 18.662 1.00 80.81 75 PRO A C 1
ATOM 578 O O . PRO A 1 75 ? -3.734 17.647 17.716 1.00 80.81 75 PRO A O 1
ATOM 581 N N . THR A 1 76 ? -2.139 16.327 18.590 1.00 82.19 76 THR A N 1
ATOM 582 C CA . THR A 1 76 ? -1.210 16.406 17.455 1.00 82.19 76 THR A CA 1
ATOM 583 C C . THR A 1 76 ? -0.981 15.078 16.739 1.00 82.19 76 THR A C 1
ATOM 585 O O . THR A 1 76 ? -0.385 15.078 15.666 1.00 82.19 76 THR A O 1
ATOM 588 N N . ARG A 1 77 ? -1.426 13.944 17.296 1.00 90.44 77 ARG A N 1
ATOM 589 C CA . ARG A 1 77 ? -1.069 12.610 16.794 1.00 90.44 77 ARG A CA 1
ATOM 590 C C . ARG A 1 77 ? -2.208 11.607 16.929 1.00 90.44 77 ARG A C 1
ATOM 592 O O . ARG A 1 77 ? -2.973 11.625 17.892 1.00 90.44 77 ARG A O 1
ATOM 599 N N . PHE A 1 78 ? -2.260 10.685 15.981 1.00 91.75 78 PHE A N 1
ATOM 600 C CA . PHE A 1 78 ? -3.117 9.510 15.968 1.00 91.75 78 PHE A CA 1
ATOM 601 C C . PHE A 1 78 ? -2.233 8.276 16.106 1.00 91.75 78 PHE A C 1
ATOM 603 O O . PHE A 1 78 ? -1.205 8.162 15.438 1.00 91.75 78 PHE A O 1
ATOM 610 N N . GLU A 1 79 ? -2.614 7.357 16.984 1.00 93.62 79 GLU A N 1
ATOM 611 C CA . GLU A 1 79 ? -1.836 6.157 17.274 1.00 93.62 79 GLU A CA 1
ATOM 612 C C . GLU A 1 79 ? -2.743 4.930 17.306 1.00 93.62 79 GLU A C 1
ATOM 614 O O . GLU A 1 79 ? -3.817 4.951 17.905 1.00 93.62 79 GLU A O 1
ATOM 619 N N . ALA A 1 80 ? -2.280 3.848 16.689 1.00 94.56 80 ALA A N 1
ATOM 620 C CA . ALA A 1 80 ? -2.809 2.506 16.850 1.00 94.56 80 ALA A CA 1
ATOM 621 C C . ALA A 1 80 ? -1.882 1.731 17.791 1.00 94.56 80 ALA A C 1
ATOM 623 O O . ALA A 1 80 ? -0.669 1.673 17.567 1.00 94.56 80 ALA A O 1
ATOM 624 N N . ARG A 1 81 ? -2.446 1.131 18.836 1.00 95.19 81 ARG A N 1
ATOM 625 C CA . ARG A 1 81 ? -1.732 0.348 19.849 1.00 95.19 81 ARG A CA 1
ATOM 626 C C . ARG A 1 81 ? -2.318 -1.053 19.925 1.00 95.19 81 ARG A C 1
ATOM 628 O O . ARG A 1 81 ? -3.503 -1.237 19.666 1.00 95.19 81 ARG A O 1
ATOM 635 N N . ASP A 1 82 ? -1.509 -2.049 20.260 1.00 93.44 82 ASP A N 1
ATOM 636 C CA . ASP A 1 82 ? -2.039 -3.387 20.532 1.00 93.44 82 ASP A CA 1
ATOM 637 C C . ASP A 1 82 ? -2.761 -3.444 21.890 1.00 93.44 82 ASP A C 1
ATOM 639 O O . ASP A 1 82 ? -2.701 -2.504 22.680 1.00 93.44 82 ASP A O 1
ATOM 643 N N . GLY A 1 83 ? -3.418 -4.567 22.195 1.00 86.88 83 GLY A N 1
ATOM 644 C CA . GLY A 1 83 ? -4.089 -4.771 23.488 1.00 86.88 83 GLY A CA 1
ATOM 645 C C . GLY A 1 83 ? -3.180 -4.712 24.731 1.00 86.88 83 GLY A C 1
ATOM 646 O O . GLY A 1 83 ? -3.692 -4.720 25.845 1.00 86.88 83 GLY A O 1
ATOM 647 N N . ALA A 1 84 ? -1.852 -4.648 24.568 1.00 88.75 84 ALA A N 1
ATOM 648 C CA . ALA A 1 84 ? -0.894 -4.412 25.651 1.00 88.75 84 ALA A CA 1
ATOM 649 C C . ALA A 1 84 ? -0.427 -2.941 25.719 1.00 88.75 84 ALA A C 1
ATOM 651 O O . ALA A 1 84 ? 0.472 -2.613 26.492 1.00 88.75 84 ALA A O 1
ATOM 652 N N . GLY A 1 85 ? -1.005 -2.055 24.903 1.00 90.75 85 GLY A N 1
ATOM 653 C CA . GLY A 1 85 ? -0.667 -0.637 24.834 1.00 90.75 85 GLY A CA 1
ATOM 654 C C . GLY A 1 85 ? 0.616 -0.326 24.060 1.00 90.75 85 GLY A C 1
ATOM 655 O O . GLY A 1 85 ? 1.051 0.827 24.060 1.00 90.75 85 GLY A O 1
ATOM 656 N N . ARG A 1 86 ? 1.232 -1.308 23.388 1.00 92.62 86 ARG A N 1
ATOM 657 C CA . ARG A 1 86 ? 2.450 -1.080 22.597 1.00 92.62 86 ARG A CA 1
ATOM 658 C C . ARG A 1 86 ? 2.091 -0.403 21.275 1.00 92.62 86 ARG A C 1
ATOM 660 O O . ARG A 1 86 ? 1.115 -0.818 20.646 1.00 92.62 86 ARG A O 1
ATOM 667 N N . PRO A 1 87 ? 2.857 0.604 20.825 1.00 92.75 87 PRO A N 1
ATOM 668 C CA . PRO A 1 87 ? 2.564 1.284 19.573 1.00 92.75 87 PRO A CA 1
ATOM 669 C C . PRO A 1 87 ? 2.770 0.335 18.385 1.00 92.75 87 PRO A C 1
ATOM 671 O O . PRO A 1 87 ? 3.759 -0.391 18.318 1.00 92.75 87 PRO A O 1
ATOM 674 N N . LEU A 1 88 ? 1.811 0.337 17.461 1.00 94.88 88 LEU A N 1
ATOM 675 C CA . LEU A 1 88 ? 1.850 -0.420 16.208 1.00 94.88 88 LEU A CA 1
ATOM 676 C C . LEU A 1 88 ? 2.046 0.515 15.019 1.00 94.88 88 LEU A C 1
ATOM 678 O O . LEU A 1 88 ? 2.864 0.247 14.144 1.00 94.88 88 LEU A O 1
ATOM 682 N N . PHE A 1 89 ? 1.283 1.606 14.991 1.00 96.69 89 PHE A N 1
ATOM 683 C CA . PHE A 1 89 ? 1.242 2.544 13.879 1.00 96.69 89 PHE A CA 1
ATOM 684 C C . PHE A 1 89 ? 0.898 3.941 14.378 1.00 96.69 89 PHE A C 1
ATOM 686 O O . PHE A 1 89 ? 0.159 4.089 15.352 1.00 96.69 89 PHE A O 1
ATOM 693 N N . SER A 1 90 ? 1.402 4.975 13.719 1.00 96.00 90 SER A N 1
ATOM 694 C CA . SER A 1 90 ? 1.074 6.352 14.072 1.00 96.00 90 SER A CA 1
ATOM 695 C C . SER A 1 90 ? 1.100 7.279 12.870 1.00 96.00 90 SER A C 1
ATOM 697 O O . SER A 1 90 ? 1.760 6.975 11.880 1.00 96.00 90 SER A O 1
ATOM 699 N N . ALA A 1 91 ? 0.391 8.398 12.983 1.00 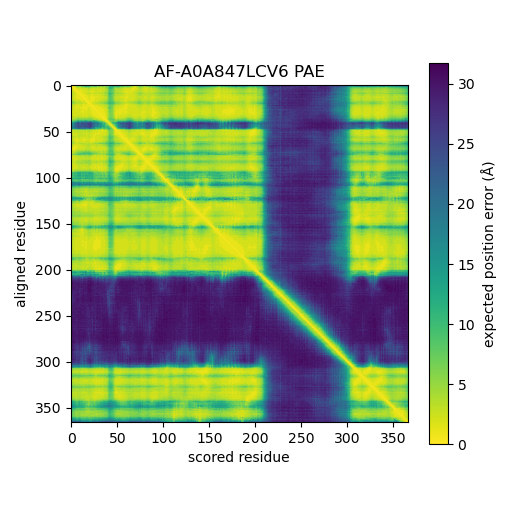95.31 91 ALA A N 1
ATOM 700 C CA . ALA A 1 91 ? 0.364 9.472 11.999 1.00 95.31 91 ALA A CA 1
ATOM 701 C C . ALA A 1 91 ? -0.020 10.803 12.665 1.00 95.31 91 ALA A C 1
ATOM 703 O O . ALA A 1 91 ? -0.542 10.833 13.783 1.00 95.31 91 ALA A O 1
ATOM 704 N N . THR A 1 92 ? 0.192 11.905 11.963 1.00 92.19 92 THR A N 1
ATOM 705 C CA . THR A 1 92 ? -0.350 13.233 12.267 1.00 92.19 92 THR A CA 1
ATOM 706 C C . THR A 1 92 ? -1.411 13.594 11.219 1.00 92.19 92 THR A C 1
ATOM 708 O O . THR A 1 92 ? -1.520 12.946 10.175 1.00 92.19 92 THR A O 1
ATOM 711 N N . ALA A 1 93 ? -2.257 14.589 11.500 1.00 88.62 93 ALA A N 1
ATOM 712 C CA . ALA A 1 93 ? -3.150 15.120 10.469 1.00 88.62 93 ALA A CA 1
ATOM 713 C C . ALA A 1 93 ? -2.329 15.948 9.473 1.00 88.62 93 ALA A C 1
ATOM 715 O O . ALA A 1 93 ? -1.527 16.784 9.892 1.00 88.62 93 ALA A O 1
ATOM 716 N N . ALA A 1 94 ? -2.554 15.750 8.174 1.00 85.75 94 ALA A N 1
ATOM 717 C CA . ALA A 1 94 ? -1.946 16.604 7.160 1.00 85.75 94 ALA A CA 1
ATOM 718 C C . ALA A 1 94 ? -2.503 18.039 7.254 1.00 85.75 94 ALA A C 1
ATOM 720 O O . ALA A 1 94 ? -3.694 18.242 7.500 1.00 85.75 94 ALA A O 1
ATOM 721 N N . THR A 1 95 ? -1.642 19.040 7.051 1.00 77.31 95 THR A N 1
ATOM 722 C CA . THR A 1 95 ? -1.996 20.473 7.107 1.00 77.31 95 THR A CA 1
ATOM 723 C C . THR A 1 95 ? -2.290 21.088 5.732 1.00 77.31 95 THR A C 1
ATOM 725 O O . THR A 1 95 ? -2.408 22.306 5.617 1.00 77.31 95 THR A O 1
ATOM 728 N N . GLY A 1 96 ? -2.433 20.260 4.695 1.00 73.75 96 GLY A N 1
ATOM 729 C CA . GLY A 1 96 ? -2.783 20.656 3.331 1.00 73.75 96 GLY A CA 1
ATOM 730 C C . GLY A 1 96 ? -2.757 19.456 2.382 1.00 73.75 96 GLY A C 1
ATOM 731 O O . GLY A 1 96 ? -2.458 18.343 2.817 1.00 73.75 96 GLY A O 1
ATOM 732 N N . ARG A 1 97 ? -3.058 19.690 1.098 1.00 74.31 97 ARG A N 1
ATOM 733 C CA . ARG A 1 97 ? -2.910 18.683 0.032 1.00 74.31 97 ARG A CA 1
ATOM 734 C C . ARG A 1 97 ? -1.540 18.749 -0.611 1.00 74.31 97 ARG A C 1
ATOM 736 O O . ARG A 1 97 ? -0.995 19.836 -0.824 1.00 74.31 97 ARG A O 1
ATOM 743 N N . HIS A 1 98 ? -1.037 17.600 -1.025 1.00 74.62 98 HIS A N 1
ATOM 744 C CA . HIS A 1 98 ? 0.140 17.536 -1.858 1.00 74.62 98 HIS A CA 1
ATOM 745 C C . HIS A 1 98 ? -0.162 17.956 -3.297 1.00 74.62 98 HIS A C 1
ATOM 747 O O . HIS A 1 98 ? -1.140 17.531 -3.917 1.00 74.62 98 HIS A O 1
ATOM 753 N N . SER A 1 99 ? 0.735 18.767 -3.854 1.00 74.94 99 SER A N 1
ATOM 754 C CA . SER A 1 99 ? 0.790 19.002 -5.292 1.00 74.94 99 SER A CA 1
ATOM 755 C C . SER A 1 99 ? 1.299 17.750 -5.987 1.00 74.94 99 SER A C 1
ATOM 757 O O . SER A 1 99 ? 2.408 17.308 -5.704 1.00 74.94 99 SER A O 1
ATOM 759 N N . LEU A 1 100 ? 0.517 17.223 -6.928 1.00 78.31 100 LEU A N 1
ATOM 760 C CA . LEU A 1 100 ? 0.937 16.087 -7.744 1.00 78.31 100 LEU A CA 1
ATOM 761 C C . LEU A 1 100 ? 2.274 16.376 -8.443 1.00 78.31 100 LEU A C 1
ATOM 763 O O . LEU A 1 100 ? 2.519 17.503 -8.885 1.00 78.31 100 LEU A O 1
ATOM 767 N N . ALA A 1 101 ? 3.108 15.350 -8.605 1.00 74.62 101 ALA A N 1
ATOM 768 C CA . ALA A 1 101 ? 4.427 15.455 -9.230 1.00 74.62 101 ALA A CA 1
ATOM 769 C C . ALA A 1 101 ? 4.354 15.914 -10.700 1.00 74.62 101 ALA A C 1
ATOM 771 O O . ALA A 1 101 ? 5.338 16.391 -11.264 1.00 74.62 101 ALA A O 1
ATOM 772 N N . GLY A 1 102 ? 3.188 15.782 -11.332 1.00 80.44 102 GLY A N 1
ATOM 773 C CA . GLY A 1 102 ? 2.926 16.279 -12.675 1.00 80.44 102 GLY A CA 1
ATOM 774 C C . GLY A 1 102 ? 1.560 15.838 -13.200 1.00 80.44 102 GLY A C 1
ATOM 775 O O . GLY A 1 102 ? 0.804 15.178 -12.483 1.00 80.44 102 GLY A O 1
ATOM 776 N N . PRO A 1 103 ? 1.232 16.151 -14.468 1.00 81.75 103 PRO A N 1
ATOM 777 C CA . PRO A 1 103 ? 0.005 15.658 -15.090 1.00 81.75 103 PRO A CA 1
ATOM 778 C C . PRO A 1 103 ? -0.015 14.123 -15.088 1.00 81.75 103 PRO A C 1
ATOM 780 O O . PRO A 1 103 ? 1.056 13.516 -15.053 1.00 81.75 103 PRO A O 1
ATOM 783 N N . PRO A 1 104 ? -1.183 13.472 -15.166 1.00 82.00 104 PRO A N 1
ATOM 784 C CA . PRO A 1 104 ? -1.280 12.016 -15.204 1.00 82.00 104 PRO A CA 1
ATOM 785 C C . PRO A 1 104 ? -0.385 11.423 -16.299 1.00 82.00 104 PRO A C 1
ATOM 787 O O . PRO A 1 104 ? -0.338 11.962 -17.414 1.00 82.00 104 PRO A O 1
ATOM 790 N N . PRO A 1 105 ? 0.362 10.347 -16.007 1.00 81.81 105 PRO A N 1
ATOM 791 C CA . PRO A 1 105 ? 1.203 9.714 -17.009 1.00 81.81 105 PRO A CA 1
ATOM 792 C C . PRO A 1 105 ? 0.331 9.164 -18.142 1.00 81.81 105 PRO A C 1
ATOM 794 O O . PRO A 1 105 ? -0.701 8.536 -17.908 1.00 81.81 105 PRO A O 1
ATOM 797 N N . ARG A 1 106 ? 0.745 9.406 -19.389 1.00 72.62 106 ARG A N 1
ATOM 798 C CA . ARG A 1 106 ? 0.053 8.857 -20.558 1.00 72.62 106 ARG A CA 1
ATOM 799 C C . ARG A 1 106 ? 0.499 7.425 -20.806 1.00 72.62 106 ARG A C 1
ATOM 801 O O . ARG A 1 106 ? 1.696 7.142 -20.792 1.00 72.62 106 ARG A O 1
ATOM 808 N N . ALA A 1 107 ? -0.469 6.570 -21.111 1.00 67.38 107 ALA A N 1
ATOM 809 C CA . ALA A 1 107 ? -0.220 5.229 -21.606 1.00 67.38 107 ALA A CA 1
ATOM 810 C C . ALA A 1 107 ? 0.602 5.244 -22.886 1.00 67.38 107 ALA A C 1
ATOM 812 O O . ALA A 1 107 ? 0.195 5.846 -23.880 1.00 67.38 107 ALA A O 1
ATOM 813 N N . THR A 1 108 ? 1.735 4.549 -22.876 1.00 63.41 108 THR A N 1
ATOM 814 C CA . THR A 1 108 ? 2.389 4.121 -24.108 1.00 63.41 108 THR A CA 1
ATOM 815 C C . THR A 1 108 ? 1.764 2.792 -24.518 1.00 63.41 108 THR A C 1
ATOM 817 O O . THR A 1 108 ? 1.633 1.869 -23.717 1.00 63.41 108 THR A O 1
ATOM 820 N N . THR A 1 109 ? 1.283 2.716 -25.759 1.00 66.50 109 THR A N 1
ATOM 821 C CA . THR A 1 109 ? 0.762 1.474 -26.340 1.00 66.50 109 THR A CA 1
ATOM 822 C C . THR A 1 109 ? 1.656 1.095 -27.519 1.00 66.50 109 THR A C 1
ATOM 824 O O . THR A 1 109 ? 1.792 1.916 -28.428 1.00 66.50 109 THR A O 1
ATOM 827 N N . PRO A 1 110 ? 2.250 -0.113 -27.538 1.00 74.75 110 PRO A N 1
ATOM 828 C CA . PRO A 1 110 ? 2.171 -1.168 -26.516 1.00 74.75 110 PRO A CA 1
ATOM 829 C C . PRO A 1 110 ? 2.968 -0.844 -25.230 1.00 74.75 110 PRO A C 1
ATOM 831 O O . PRO A 1 110 ? 3.856 0.012 -25.274 1.00 74.75 110 PRO A O 1
ATOM 834 N N . PRO A 1 111 ? 2.680 -1.521 -24.094 1.00 83.06 111 PRO A N 1
ATOM 835 C CA . PRO A 1 111 ? 3.537 -1.446 -22.914 1.00 83.06 111 PRO A CA 1
ATOM 836 C C . PRO A 1 111 ? 4.937 -1.970 -23.248 1.00 83.06 111 PRO A C 1
ATOM 838 O O . PRO A 1 111 ? 5.090 -2.870 -24.074 1.00 83.06 111 PRO A O 1
ATOM 841 N N . VAL A 1 112 ? 5.952 -1.446 -22.561 1.00 85.94 112 VAL A N 1
ATOM 842 C CA . VAL A 1 112 ? 7.339 -1.911 -22.716 1.00 85.94 112 VAL A CA 1
ATOM 843 C C . VAL A 1 112 ? 7.482 -3.342 -22.197 1.00 85.94 112 VAL A C 1
ATOM 845 O O . VAL A 1 112 ? 8.264 -4.133 -22.715 1.00 85.94 112 VAL A O 1
ATOM 848 N N . LEU A 1 113 ? 6.694 -3.683 -21.178 1.00 88.56 113 LEU A N 1
ATOM 849 C CA . LEU A 1 113 ? 6.737 -4.974 -20.519 1.00 88.56 113 LEU A CA 1
ATOM 850 C C . LEU A 1 113 ? 5.371 -5.308 -19.920 1.00 88.56 113 LEU A C 1
ATOM 852 O O . LEU A 1 113 ? 4.702 -4.435 -19.369 1.00 88.56 113 LEU A O 1
ATOM 856 N N . ALA A 1 114 ? 4.963 -6.571 -19.994 1.00 89.56 114 ALA A N 1
ATOM 857 C CA . ALA A 1 114 ? 3.719 -7.046 -19.398 1.00 89.56 114 ALA A CA 1
ATOM 858 C C . ALA A 1 114 ? 3.959 -8.352 -18.641 1.00 89.56 114 ALA A C 1
ATOM 860 O O . ALA A 1 114 ? 4.524 -9.303 -19.181 1.00 89.56 114 ALA A O 1
ATOM 861 N N . TRP A 1 115 ? 3.495 -8.400 -17.396 1.00 88.06 115 TRP A N 1
ATOM 862 C CA . TRP A 1 115 ? 3.652 -9.532 -16.498 1.00 88.06 115 TRP A CA 1
ATOM 863 C C . TRP A 1 115 ? 2.295 -9.990 -15.958 1.00 88.06 115 TRP A C 1
ATOM 865 O O . TRP A 1 115 ? 1.698 -9.313 -15.118 1.00 88.06 115 TRP A O 1
ATOM 875 N N . PRO A 1 116 ? 1.800 -11.160 -16.400 1.00 88.69 116 PRO A N 1
ATOM 876 C CA . PRO A 1 116 ? 0.587 -11.739 -15.844 1.00 88.69 116 PRO A CA 1
ATOM 877 C C . PRO A 1 116 ? 0.741 -12.028 -14.346 1.00 88.69 116 PRO A C 1
ATOM 879 O O . PRO A 1 116 ? 1.782 -12.534 -13.913 1.00 88.69 116 PRO A O 1
ATOM 882 N N . ARG A 1 117 ? -0.323 -11.823 -13.564 1.00 89.50 117 ARG A N 1
ATOM 883 C CA . ARG A 1 117 ? -0.359 -12.053 -12.109 1.00 89.50 117 ARG A CA 1
ATOM 884 C C . ARG A 1 117 ? 0.110 -13.456 -11.713 1.00 89.50 117 ARG A C 1
ATOM 886 O O . ARG A 1 117 ? 0.846 -13.617 -10.743 1.00 89.50 117 ARG A O 1
ATOM 893 N N . ARG A 1 118 ? -0.221 -14.467 -12.528 1.00 85.88 118 ARG A N 1
ATOM 894 C CA . ARG A 1 118 ? 0.210 -15.867 -12.337 1.00 85.88 118 ARG A CA 1
ATOM 895 C C . ARG A 1 118 ? 1.732 -16.050 -12.314 1.00 85.88 118 ARG A C 1
ATOM 897 O O . ARG A 1 118 ? 2.204 -17.025 -11.747 1.00 85.88 118 ARG A O 1
ATOM 904 N N . ASN A 1 119 ? 2.479 -15.124 -12.912 1.00 83.38 119 ASN A N 1
ATOM 905 C CA . ASN A 1 119 ? 3.939 -15.126 -12.918 1.00 83.38 119 ASN A CA 1
ATOM 906 C C . ASN A 1 119 ? 4.497 -14.160 -11.859 1.00 83.38 119 ASN A C 1
ATOM 908 O O . ASN A 1 119 ? 5.505 -14.463 -11.232 1.00 83.38 119 ASN A O 1
ATOM 912 N N . LEU A 1 120 ? 3.838 -13.016 -11.640 1.00 84.56 120 LEU A N 1
ATOM 913 C CA . LEU A 1 120 ? 4.290 -11.973 -10.713 1.00 84.56 120 LEU A CA 1
ATOM 914 C C . LEU A 1 120 ? 4.219 -12.402 -9.234 1.00 84.56 120 LEU A C 1
ATOM 916 O O . LEU A 1 120 ? 5.196 -12.277 -8.492 1.00 84.56 120 LEU A O 1
ATOM 920 N N . TYR A 1 121 ? 3.064 -12.903 -8.786 1.00 85.94 121 TYR A N 1
ATOM 921 C CA . TYR A 1 121 ? 2.802 -13.088 -7.353 1.00 85.94 121 TYR A CA 1
ATOM 922 C C . TYR A 1 121 ? 3.482 -14.303 -6.731 1.00 85.94 121 TYR A C 1
ATOM 924 O O . TYR A 1 121 ? 4.068 -14.135 -5.662 1.00 85.94 121 TYR A O 1
ATOM 932 N N . PRO A 1 122 ? 3.497 -15.494 -7.359 1.00 74.00 122 PRO A N 1
ATOM 933 C C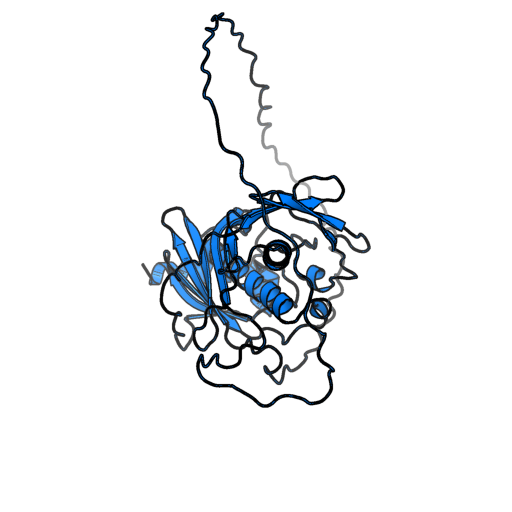A . PRO A 1 122 ? 4.245 -16.621 -6.806 1.00 74.00 122 PRO A CA 1
ATOM 934 C C . PRO A 1 122 ? 5.744 -16.325 -6.687 1.00 74.00 122 PRO A C 1
ATOM 936 O O . PRO A 1 122 ? 6.417 -16.869 -5.814 1.00 74.00 122 PRO A O 1
ATOM 939 N N . ALA A 1 123 ? 6.258 -15.451 -7.556 1.00 66.75 123 ALA A N 1
ATOM 940 C CA . ALA A 1 123 ? 7.677 -15.194 -7.669 1.00 66.75 123 ALA A CA 1
ATOM 941 C C . ALA A 1 123 ? 8.186 -14.151 -6.658 1.00 66.75 123 ALA A C 1
ATOM 943 O O . ALA A 1 123 ? 9.238 -14.370 -6.048 1.00 66.75 123 ALA A O 1
ATOM 944 N N . ILE A 1 124 ? 7.460 -13.035 -6.495 1.00 68.44 124 ILE A N 1
ATOM 945 C CA . ILE A 1 124 ? 7.988 -11.807 -5.870 1.00 68.44 124 ILE A CA 1
ATOM 946 C C . ILE A 1 124 ? 7.131 -11.343 -4.708 1.00 68.44 124 ILE A C 1
ATOM 948 O O . ILE A 1 124 ? 7.632 -11.190 -3.601 1.00 68.44 124 ILE A O 1
ATOM 952 N N . LEU A 1 125 ? 5.845 -11.113 -4.959 1.00 69.50 125 LEU A N 1
ATOM 953 C CA . LEU A 1 125 ? 5.004 -10.371 -4.024 1.00 69.50 125 LEU A CA 1
ATOM 954 C C . LEU A 1 125 ? 4.311 -11.284 -3.007 1.00 69.50 125 LEU A C 1
ATOM 956 O O . LEU A 1 125 ? 4.033 -10.848 -1.901 1.00 69.50 125 LEU A O 1
ATOM 960 N N . ARG A 1 126 ? 4.043 -12.551 -3.341 1.00 75.38 126 ARG A N 1
ATOM 961 C CA . ARG A 1 126 ? 3.386 -13.546 -2.466 1.00 75.38 126 ARG A CA 1
ATOM 962 C C . ARG A 1 126 ? 2.058 -13.080 -1.840 1.00 75.38 126 ARG A C 1
ATOM 964 O O . ARG A 1 126 ? 1.664 -13.575 -0.789 1.00 75.38 126 ARG A O 1
ATOM 971 N N . HIS A 1 127 ? 1.355 -12.158 -2.499 1.00 85.25 127 HIS A N 1
ATOM 972 C CA . HIS A 1 127 ? 0.002 -11.755 -2.116 1.00 85.25 127 HIS A CA 1
ATOM 973 C C . HIS A 1 127 ? -1.019 -12.769 -2.645 1.00 85.25 127 HIS A C 1
ATOM 975 O O . HIS A 1 127 ? -0.809 -13.382 -3.693 1.00 85.25 127 HIS A O 1
ATOM 981 N N . GLY A 1 128 ? -2.129 -12.939 -1.936 1.00 87.31 128 GLY A N 1
ATOM 982 C CA . GLY A 1 128 ? -3.305 -13.691 -2.357 1.00 87.31 128 GLY A CA 1
ATOM 983 C C . GLY A 1 128 ? -4.266 -12.854 -3.215 1.00 87.31 128 GLY A C 1
ATOM 984 O O . GLY A 1 128 ? -4.059 -11.648 -3.377 1.00 87.31 128 GLY A O 1
ATOM 985 N N . PRO A 1 129 ? -5.316 -13.479 -3.779 1.00 88.62 129 PRO A N 1
ATOM 986 C CA . PRO A 1 129 ? -6.114 -12.938 -4.884 1.00 88.62 129 PRO A CA 1
ATOM 987 C C . PRO A 1 129 ? -6.688 -11.531 -4.687 1.00 88.62 129 PRO A C 1
ATOM 989 O O . PRO A 1 129 ? -6.817 -10.805 -5.671 1.00 88.62 129 PRO A O 1
ATOM 992 N N . THR A 1 130 ? -7.011 -11.123 -3.454 1.00 90.25 130 THR A N 1
ATOM 993 C CA . THR A 1 130 ? -7.540 -9.779 -3.165 1.00 90.25 130 THR A CA 1
ATOM 994 C C . THR A 1 130 ? -6.607 -8.668 -3.652 1.00 90.25 130 THR A C 1
ATOM 996 O O . THR A 1 130 ? -7.074 -7.657 -4.172 1.00 90.25 130 THR A O 1
ATOM 999 N N . PHE A 1 131 ? -5.296 -8.858 -3.500 1.00 91.19 131 PHE A N 1
ATOM 1000 C CA . PHE A 1 131 ? -4.279 -7.850 -3.805 1.00 91.19 131 PHE A CA 1
ATOM 1001 C C . PHE A 1 131 ? -3.488 -8.187 -5.075 1.00 91.19 131 PHE A C 1
ATOM 1003 O O . PHE A 1 131 ? -2.369 -7.703 -5.255 1.00 91.19 131 PHE A O 1
ATOM 1010 N N . GLN A 1 132 ? -4.054 -9.036 -5.947 1.00 91.50 132 GLN A N 1
ATOM 1011 C CA . GLN A 1 132 ? -3.431 -9.420 -7.210 1.00 91.50 132 GLN A CA 1
ATOM 1012 C C . GLN A 1 132 ? -3.973 -8.650 -8.413 1.00 91.50 132 GLN A C 1
ATOM 1014 O O . GLN A 1 132 ? -5.182 -8.582 -8.634 1.00 91.50 132 GLN A O 1
ATOM 1019 N N . ALA A 1 133 ? -3.062 -8.180 -9.262 1.00 91.06 133 ALA A N 1
ATOM 1020 C CA . ALA A 1 133 ? -3.364 -7.581 -10.555 1.00 91.06 133 ALA A CA 1
ATOM 1021 C C . ALA A 1 133 ? -2.307 -7.954 -11.606 1.00 91.06 133 ALA A C 1
ATOM 1023 O O . ALA A 1 133 ? -1.155 -8.244 -11.291 1.00 91.06 133 ALA A O 1
ATOM 1024 N N . ASP A 1 134 ? -2.691 -7.957 -12.878 1.00 91.44 134 ASP A N 1
ATOM 1025 C CA . ASP A 1 134 ? -1.727 -8.052 -13.969 1.00 91.44 134 ASP A CA 1
ATOM 1026 C C . ASP A 1 134 ? -0.944 -6.736 -14.064 1.00 91.44 134 ASP A C 1
ATOM 1028 O O . ASP A 1 134 ? -1.536 -5.650 -14.049 1.00 91.44 134 ASP A O 1
ATOM 1032 N N . LEU A 1 135 ? 0.380 -6.838 -14.175 1.00 91.94 135 LEU A N 1
ATOM 1033 C CA . LEU A 1 135 ? 1.290 -5.698 -14.213 1.00 91.94 135 LEU A CA 1
ATOM 1034 C C . LEU A 1 135 ? 1.666 -5.355 -15.652 1.00 91.94 135 LEU A C 1
ATOM 1036 O O . LEU A 1 135 ? 2.064 -6.221 -16.429 1.00 91.94 135 LEU A O 1
ATOM 1040 N N . GLN A 1 136 ? 1.633 -4.073 -15.985 1.00 92.31 136 GLN A N 1
ATOM 1041 C CA . GLN A 1 136 ? 2.251 -3.529 -17.189 1.00 92.31 136 GLN A CA 1
ATOM 1042 C C . GLN A 1 136 ? 3.251 -2.445 -16.798 1.00 92.31 136 GLN A C 1
ATOM 1044 O O . GLN A 1 136 ? 2.958 -1.619 -15.939 1.00 92.31 136 GLN A O 1
ATOM 1049 N N . VAL A 1 137 ? 4.416 -2.425 -17.441 1.00 91.69 137 VAL A N 1
ATOM 1050 C CA . VAL A 1 137 ? 5.420 -1.367 -17.295 1.00 91.69 137 VAL A CA 1
ATOM 1051 C C . VAL A 1 137 ? 5.419 -0.536 -18.570 1.00 91.69 137 VAL A C 1
ATOM 1053 O O . VAL A 1 137 ? 5.614 -1.054 -19.671 1.00 91.69 137 VAL A O 1
ATOM 1056 N N . TRP A 1 138 ? 5.167 0.760 -18.427 1.00 90.81 138 TRP A N 1
ATOM 1057 C CA . TRP A 1 138 ? 5.109 1.714 -19.539 1.00 90.81 138 TRP A CA 1
ATOM 1058 C C . TRP A 1 138 ? 6.362 2.576 -19.621 1.00 90.81 138 TRP A C 1
ATOM 1060 O O . TRP A 1 138 ? 6.755 3.008 -20.704 1.00 90.81 138 TRP A O 1
ATOM 1070 N N . ARG A 1 139 ? 6.997 2.816 -18.473 1.00 90.69 139 ARG A N 1
ATOM 1071 C CA . ARG A 1 139 ? 8.266 3.530 -18.356 1.00 90.69 139 ARG A CA 1
ATOM 1072 C C . ARG A 1 139 ? 9.005 3.043 -17.123 1.00 90.69 139 ARG A C 1
ATOM 1074 O O . ARG A 1 139 ? 8.381 2.820 -16.088 1.00 90.69 139 ARG A O 1
ATOM 1081 N N . PHE A 1 140 ? 10.321 2.929 -17.223 1.00 92.12 140 PHE A N 1
ATOM 1082 C CA . PHE A 1 140 ? 11.159 2.595 -16.084 1.00 92.12 140 PHE A CA 1
ATOM 1083 C C . PHE A 1 140 ? 12.523 3.266 -16.229 1.00 92.12 140 PHE A C 1
ATOM 1085 O O . PHE A 1 140 ? 13.258 2.974 -17.163 1.00 92.12 140 PHE A O 1
ATOM 1092 N N . SER A 1 141 ? 12.832 4.202 -15.335 1.00 90.69 141 SER A N 1
ATOM 1093 C CA . SER A 1 141 ? 14.104 4.919 -15.286 1.00 90.69 141 SER A CA 1
ATOM 1094 C C . SER A 1 141 ? 14.553 5.131 -13.830 1.00 90.69 141 SER A C 1
ATOM 10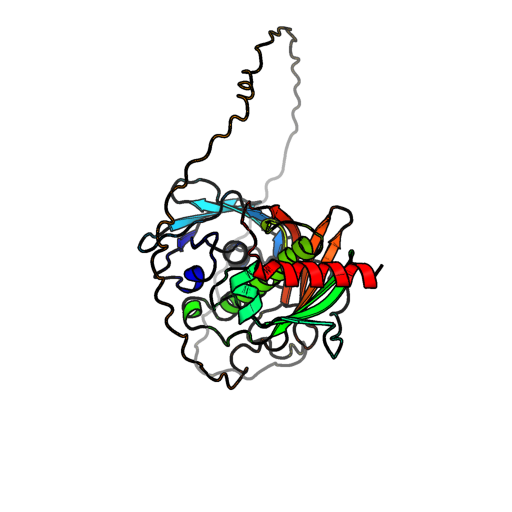96 O O . SER A 1 141 ? 13.778 4.906 -12.886 1.00 90.69 141 SER A O 1
ATOM 1098 N N . PRO A 1 142 ? 15.796 5.596 -13.605 1.00 88.62 142 PRO A N 1
ATOM 1099 C CA . PRO A 1 142 ? 16.275 5.921 -12.261 1.00 88.62 142 PRO A CA 1
ATOM 1100 C C . PRO A 1 142 ? 15.442 6.992 -11.535 1.00 88.62 142 PRO A C 1
ATOM 1102 O O . PRO A 1 142 ? 15.349 6.959 -10.311 1.00 88.62 142 PRO A O 1
ATOM 1105 N N . ALA A 1 143 ? 14.806 7.914 -12.264 1.00 90.50 143 ALA A N 1
ATOM 1106 C CA . ALA A 1 143 ? 14.019 9.003 -11.678 1.00 90.50 143 ALA A CA 1
ATOM 1107 C C . ALA A 1 143 ? 12.514 8.693 -11.589 1.00 90.50 143 ALA A C 1
ATOM 1109 O O . ALA A 1 143 ? 11.845 9.144 -10.657 1.00 90.50 143 ALA A O 1
ATOM 1110 N N . GLU A 1 144 ? 11.974 7.927 -12.541 1.00 92.88 144 GLU A N 1
ATOM 1111 C CA . GLU A 1 144 ? 10.535 7.684 -12.666 1.00 92.88 144 GLU A CA 1
ATOM 1112 C C . GLU A 1 144 ? 10.238 6.265 -13.172 1.00 92.88 144 GLU A C 1
ATOM 1114 O O . GLU A 1 144 ? 10.835 5.791 -14.138 1.00 92.88 144 GLU A O 1
ATOM 1119 N N . ALA A 1 145 ? 9.244 5.616 -12.572 1.00 94.31 145 ALA A N 1
ATOM 1120 C CA . ALA A 1 145 ? 8.603 4.424 -13.107 1.00 94.31 145 ALA A CA 1
ATOM 1121 C C . ALA A 1 145 ? 7.105 4.673 -13.314 1.00 94.31 145 ALA A C 1
ATOM 1123 O O . ALA A 1 145 ? 6.453 5.340 -12.512 1.00 94.31 145 ALA A O 1
ATOM 1124 N N . VAL A 1 146 ? 6.551 4.129 -14.395 1.00 94.19 146 VAL A N 1
ATOM 1125 C CA . VAL A 1 146 ? 5.119 4.175 -14.696 1.00 94.19 146 VAL A CA 1
ATOM 1126 C C . VAL A 1 146 ? 4.631 2.758 -14.938 1.00 94.19 146 VAL A C 1
ATOM 1128 O O . VAL A 1 146 ? 5.066 2.088 -15.880 1.00 94.19 146 VAL A O 1
ATOM 1131 N N . PHE A 1 147 ? 3.693 2.338 -14.100 1.00 93.44 147 PHE A N 1
ATOM 1132 C CA . PHE A 1 147 ? 3.041 1.040 -14.163 1.00 93.44 147 PHE A CA 1
ATOM 1133 C C . PHE A 1 147 ? 1.561 1.197 -14.471 1.00 93.44 147 PHE A C 1
ATOM 1135 O O . PHE A 1 147 ? 0.959 2.211 -14.127 1.00 93.44 147 PHE A O 1
ATOM 1142 N N . ALA A 1 148 ? 0.953 0.164 -15.037 1.00 91.56 148 ALA A N 1
ATOM 1143 C CA . ALA A 1 148 ? -0.490 0.019 -15.057 1.00 91.56 148 ALA A CA 1
ATOM 1144 C C . ALA A 1 148 ? -0.898 -1.330 -14.464 1.00 91.56 148 ALA A C 1
ATOM 1146 O O . ALA A 1 148 ? -0.295 -2.364 -14.758 1.00 91.56 148 ALA A O 1
ATOM 1147 N N . TRP A 1 149 ? -1.939 -1.299 -13.638 1.00 90.25 149 TRP A N 1
ATOM 1148 C CA . TRP A 1 149 ? -2.559 -2.468 -13.035 1.00 90.25 149 TRP A CA 1
ATOM 1149 C C . TRP A 1 149 ? -3.850 -2.793 -13.779 1.00 90.25 149 TRP A C 1
ATOM 1151 O O . TRP A 1 149 ? -4.747 -1.955 -13.927 1.00 90.25 149 TRP A O 1
ATOM 1161 N N . THR A 1 150 ? -3.939 -4.025 -14.266 1.00 88.31 150 THR A N 1
ATOM 1162 C CA . THR A 1 150 ? -5.085 -4.534 -15.029 1.00 88.31 150 THR A CA 1
ATOM 1163 C C . THR A 1 150 ? -5.586 -5.842 -14.424 1.00 88.31 150 THR A C 1
ATOM 1165 O O . THR A 1 150 ? -4.951 -6.406 -13.536 1.00 88.31 150 THR A O 1
ATOM 1168 N N . GLY A 1 151 ? -6.774 -6.301 -14.825 1.00 85.19 151 GLY A N 1
ATOM 1169 C CA . GLY A 1 151 ? -7.337 -7.546 -14.284 1.00 85.19 151 GLY A CA 1
ATOM 1170 C C . GLY A 1 151 ? -7.637 -7.505 -12.777 1.00 85.19 151 GLY A C 1
ATOM 1171 O O . GLY A 1 151 ? -7.728 -8.563 -12.150 1.00 85.19 151 GLY A O 1
ATOM 1172 N N . ILE A 1 152 ? -7.782 -6.305 -12.197 1.00 82.44 152 ILE A N 1
ATOM 1173 C CA . ILE A 1 152 ? -8.193 -6.114 -10.801 1.00 82.44 152 ILE A CA 1
ATOM 1174 C C . ILE A 1 152 ? -9.590 -6.714 -10.649 1.00 82.44 152 ILE A C 1
ATOM 1176 O O . ILE A 1 152 ? -10.516 -6.341 -11.375 1.00 82.44 152 ILE A O 1
ATOM 1180 N N . ALA A 1 153 ? -9.738 -7.665 -9.728 1.00 73.12 153 ALA A N 1
ATOM 1181 C CA . ALA A 1 153 ? -11.012 -8.333 -9.519 1.00 73.12 153 ALA A CA 1
ATOM 1182 C C . ALA A 1 153 ? -12.091 -7.312 -9.099 1.00 73.12 153 ALA A C 1
ATOM 1184 O O . ALA A 1 153 ? -11.848 -6.491 -8.206 1.00 73.12 153 ALA A O 1
ATOM 1185 N N . PRO A 1 154 ? -13.294 -7.348 -9.702 1.00 65.12 154 PRO A N 1
ATOM 1186 C CA . PRO A 1 154 ? -14.406 -6.535 -9.232 1.00 65.12 154 PRO A CA 1
ATOM 1187 C C . PRO A 1 154 ? -14.768 -6.997 -7.816 1.00 65.12 154 PRO A C 1
ATOM 1189 O O . PRO A 1 154 ? -15.173 -8.139 -7.635 1.00 65.12 154 PRO A O 1
ATOM 1192 N N . ARG A 1 155 ? -14.534 -6.122 -6.824 1.00 72.62 155 ARG A N 1
ATOM 1193 C CA . ARG A 1 155 ? -14.727 -6.315 -5.370 1.00 72.62 155 ARG A CA 1
ATOM 1194 C C . ARG A 1 155 ? -14.821 -7.793 -4.934 1.00 72.62 155 ARG A C 1
ATOM 1196 O O . ARG A 1 155 ? -15.933 -8.303 -4.780 1.00 72.62 155 ARG A O 1
ATOM 1203 N N . PRO A 1 156 ? -13.680 -8.458 -4.680 1.00 74.12 156 PRO A N 1
ATOM 1204 C CA . PRO A 1 156 ? -13.649 -9.791 -4.089 1.00 74.12 156 PRO A CA 1
ATOM 1205 C C . PRO A 1 156 ? -14.618 -9.936 -2.909 1.00 74.12 156 PRO A C 1
ATOM 1207 O O . PRO A 1 156 ? -14.728 -9.029 -2.080 1.00 74.12 156 PRO A O 1
ATOM 1210 N N . ALA A 1 157 ? -15.282 -11.091 -2.791 1.00 82.25 157 ALA A N 1
ATOM 1211 C CA . ALA A 1 157 ? -16.193 -11.377 -1.676 1.00 82.25 157 ALA A CA 1
ATOM 1212 C C . ALA A 1 157 ? -15.508 -11.226 -0.302 1.00 82.25 157 ALA A C 1
ATOM 1214 O O . ALA A 1 157 ? -16.147 -10.846 0.677 1.00 82.25 157 ALA A O 1
ATOM 1215 N N . SER A 1 158 ? -14.190 -11.440 -0.246 1.00 84.25 158 SER A N 1
ATOM 1216 C CA . SER A 1 158 ? -13.352 -11.217 0.936 1.00 84.25 158 SER A CA 1
ATOM 1217 C C . SER A 1 158 ? -13.382 -9.766 1.454 1.00 84.25 158 SER A C 1
ATOM 1219 O O . SER A 1 158 ? -13.153 -9.542 2.640 1.00 84.25 158 SER A O 1
ATOM 1221 N N . LEU A 1 159 ? -13.708 -8.783 0.604 1.00 85.94 159 LEU A N 1
ATOM 1222 C CA . LEU A 1 159 ? -13.836 -7.359 0.948 1.00 85.94 159 LEU A CA 1
ATOM 1223 C C . LEU A 1 159 ? -15.280 -6.940 1.277 1.00 85.94 159 LEU A C 1
ATOM 1225 O O . LEU A 1 159 ? -15.559 -5.748 1.434 1.00 85.94 159 LEU A O 1
ATOM 1229 N N . ALA A 1 160 ? -16.230 -7.877 1.361 1.00 86.69 160 ALA A N 1
ATOM 1230 C CA . ALA A 1 160 ? -17.628 -7.561 1.665 1.00 86.69 160 ALA A CA 1
ATOM 1231 C C . ALA A 1 160 ? -17.807 -6.906 3.048 1.00 86.69 160 ALA A C 1
ATOM 1233 O O . ALA A 1 160 ? -18.735 -6.121 3.231 1.00 86.69 160 ALA A O 1
ATOM 1234 N N . CYS A 1 161 ? -16.897 -7.175 3.992 1.00 85.00 161 CYS A N 1
ATOM 1235 C CA . CYS A 1 161 ? -16.898 -6.579 5.330 1.00 85.00 161 CYS A CA 1
ATOM 1236 C C . CYS A 1 161 ? -16.455 -5.105 5.370 1.00 85.00 161 CYS A C 1
ATOM 1238 O O . CYS A 1 161 ? -16.620 -4.449 6.396 1.00 85.00 161 CYS A O 1
ATOM 1240 N N . LEU A 1 162 ? -15.912 -4.566 4.273 1.00 85.19 162 LEU A N 1
ATOM 1241 C CA . LEU A 1 162 ? -15.524 -3.160 4.154 1.00 85.19 162 LEU A CA 1
ATOM 1242 C C . LEU A 1 162 ? -16.558 -2.379 3.338 1.00 85.19 162 LEU A C 1
ATOM 1244 O O . LEU A 1 162 ? -17.152 -2.914 2.402 1.00 85.19 162 LEU A O 1
ATOM 1248 N N . GLY A 1 163 ? -16.728 -1.087 3.632 1.00 84.19 163 GLY A N 1
ATOM 1249 C CA . GLY A 1 163 ? -17.456 -0.176 2.743 1.00 84.19 163 GLY A CA 1
ATOM 1250 C C . GLY A 1 163 ? -16.782 -0.067 1.359 1.00 84.19 163 GLY A C 1
ATOM 1251 O O . GLY A 1 163 ? -15.569 -0.271 1.272 1.00 84.19 163 GLY A O 1
ATOM 1252 N N . PRO A 1 164 ? -17.519 0.257 0.276 1.00 82.88 164 PRO A N 1
ATOM 1253 C CA . PRO A 1 164 ? -16.980 0.272 -1.090 1.00 82.88 164 PRO A CA 1
ATOM 1254 C C . PRO A 1 164 ? -15.727 1.142 -1.267 1.00 82.88 164 PRO A C 1
ATOM 1256 O O . PRO A 1 164 ? -14.736 0.669 -1.820 1.00 82.88 164 PRO A O 1
ATOM 1259 N N . ASP A 1 165 ? -15.746 2.372 -0.743 1.00 82.50 165 ASP A N 1
ATOM 1260 C CA . ASP A 1 165 ? -14.604 3.294 -0.813 1.00 82.50 165 ASP A CA 1
ATOM 1261 C C . ASP A 1 165 ? -13.375 2.733 -0.110 1.00 82.50 165 ASP A C 1
ATOM 1263 O O . ASP A 1 165 ? -12.278 2.731 -0.662 1.00 82.50 165 ASP A O 1
ATOM 1267 N N . ARG A 1 166 ? -13.562 2.200 1.099 1.00 85.75 166 ARG A N 1
ATOM 1268 C CA . ARG A 1 166 ? -12.473 1.620 1.878 1.00 85.75 166 ARG A CA 1
ATOM 1269 C C . ARG A 1 166 ? -11.900 0.373 1.215 1.00 85.75 166 ARG A C 1
ATOM 1271 O O . ARG A 1 166 ? -10.687 0.190 1.211 1.00 85.75 166 ARG A O 1
ATOM 1278 N N . ALA A 1 167 ? -12.757 -0.480 0.656 1.00 87.88 167 ALA A N 1
ATOM 1279 C CA . ALA A 1 167 ? -12.328 -1.658 -0.089 1.00 87.88 167 ALA A CA 1
ATOM 1280 C C . ALA A 1 167 ? -11.445 -1.258 -1.282 1.00 87.88 167 ALA A C 1
ATOM 1282 O O . ALA A 1 167 ? -10.360 -1.813 -1.450 1.00 87.88 167 ALA A O 1
ATOM 1283 N N . ALA A 1 168 ? -11.872 -0.256 -2.060 1.00 86.12 168 ALA A N 1
ATOM 1284 C CA . ALA A 1 168 ? -11.079 0.289 -3.158 1.00 86.12 168 ALA A CA 1
ATOM 1285 C C . ALA A 1 168 ? -9.759 0.898 -2.659 1.00 86.12 168 ALA A C 1
ATOM 1287 O O . ALA A 1 168 ? -8.709 0.605 -3.226 1.00 86.12 168 ALA A O 1
ATOM 1288 N N . ALA A 1 169 ? -9.787 1.675 -1.571 1.00 88.62 169 ALA A N 1
ATOM 1289 C CA . ALA A 1 169 ? -8.596 2.304 -1.004 1.00 88.62 169 ALA A CA 1
ATOM 1290 C C . ALA A 1 169 ? -7.558 1.270 -0.556 1.00 88.62 169 ALA A C 1
ATOM 1292 O O . ALA A 1 169 ? -6.381 1.401 -0.875 1.00 88.62 169 ALA A O 1
ATOM 1293 N N . CYS A 1 170 ? -8.001 0.207 0.119 1.00 91.62 170 CYS A N 1
ATOM 1294 C CA . CYS A 1 170 ? -7.116 -0.858 0.581 1.00 91.62 170 CYS A CA 1
ATOM 1295 C C . CYS A 1 170 ? -6.455 -1.593 -0.592 1.00 91.62 170 CYS A C 1
ATOM 1297 O O . CYS A 1 170 ? -5.253 -1.820 -0.553 1.00 91.62 170 CYS A O 1
ATOM 1299 N N . VAL A 1 171 ? -7.202 -1.934 -1.648 1.00 91.56 171 VAL A N 1
ATOM 1300 C CA . VAL A 1 171 ? -6.627 -2.625 -2.815 1.00 91.56 171 VAL A CA 1
ATOM 1301 C C . VAL A 1 171 ? -5.681 -1.708 -3.589 1.00 91.56 171 VAL A C 1
ATOM 1303 O O . VAL A 1 171 ? -4.547 -2.082 -3.865 1.00 91.56 171 VAL A O 1
ATOM 1306 N N . LEU A 1 172 ? -6.122 -0.496 -3.931 1.00 91.50 172 LEU A N 1
ATOM 1307 C CA . LEU A 1 172 ? -5.323 0.433 -4.733 1.00 91.50 172 LEU A CA 1
ATOM 1308 C C . LEU A 1 172 ? -4.088 0.930 -3.985 1.00 91.50 172 LEU A C 1
ATOM 1310 O O . LEU A 1 172 ? -3.023 1.061 -4.583 1.00 91.50 172 LEU A O 1
ATOM 1314 N N . GLY A 1 173 ? -4.223 1.205 -2.689 1.00 93.56 173 GLY A N 1
ATOM 1315 C CA . GLY A 1 173 ? -3.108 1.667 -1.879 1.00 93.56 173 GLY A CA 1
ATOM 1316 C C . GLY A 1 173 ? -2.072 0.569 -1.688 1.00 93.56 173 GLY A C 1
ATOM 1317 O O . GLY A 1 173 ? -0.884 0.871 -1.728 1.00 93.56 173 GLY A O 1
ATOM 1318 N N . ASP A 1 174 ? -2.493 -0.694 -1.580 1.00 94.69 174 ASP A N 1
ATOM 1319 C CA . ASP A 1 174 ? -1.573 -1.831 -1.556 1.00 94.69 174 ASP A CA 1
ATOM 1320 C C . ASP A 1 174 ? -0.869 -2.028 -2.908 1.00 94.69 174 ASP A C 1
ATOM 1322 O O . ASP A 1 174 ? 0.355 -2.093 -2.955 1.00 94.69 174 ASP A O 1
ATOM 1326 N N . LEU A 1 175 ? -1.596 -1.985 -4.031 1.00 93.62 175 LEU A N 1
ATOM 1327 C CA . LEU A 1 175 ? -0.997 -2.033 -5.376 1.00 93.62 175 LEU A CA 1
ATOM 1328 C C . LEU A 1 175 ? -0.010 -0.875 -5.627 1.00 93.62 175 LEU A C 1
ATOM 1330 O O . LEU A 1 175 ? 1.010 -1.055 -6.295 1.00 93.62 175 LEU A O 1
ATOM 1334 N N . ALA A 1 176 ? -0.274 0.314 -5.078 1.00 94.88 176 ALA A N 1
ATOM 1335 C CA . ALA A 1 176 ? 0.657 1.441 -5.116 1.00 94.88 176 ALA A CA 1
ATOM 1336 C C . ALA A 1 176 ? 1.950 1.134 -4.333 1.00 94.88 176 ALA A C 1
ATOM 1338 O O . ALA A 1 176 ? 3.054 1.374 -4.824 1.00 94.88 176 ALA A O 1
ATOM 1339 N N . LEU A 1 177 ? 1.833 0.541 -3.143 1.00 95.50 177 LEU A N 1
ATOM 1340 C CA . LEU A 1 177 ? 2.986 0.114 -2.345 1.00 95.50 177 LEU A CA 1
ATOM 1341 C C . LEU A 1 177 ? 3.761 -1.026 -3.030 1.00 95.50 177 LEU A C 1
ATOM 1343 O O . LEU A 1 177 ? 4.993 -1.012 -3.030 1.00 95.50 177 LEU A O 1
ATOM 1347 N N . GLN A 1 178 ? 3.070 -1.956 -3.698 1.00 94.00 178 GLN A N 1
ATOM 1348 C CA . GLN A 1 178 ? 3.692 -2.987 -4.535 1.00 94.00 178 GLN A CA 1
ATOM 1349 C C . GLN A 1 178 ? 4.492 -2.361 -5.692 1.00 94.00 178 GLN A C 1
ATOM 1351 O O . GLN A 1 178 ? 5.617 -2.786 -5.952 1.00 94.00 178 GLN A O 1
ATOM 1356 N N . ALA A 1 179 ? 3.975 -1.317 -6.355 1.00 94.94 179 ALA A N 1
ATOM 1357 C CA . ALA A 1 179 ? 4.703 -0.590 -7.403 1.00 94.94 179 ALA A CA 1
ATOM 1358 C C . ALA A 1 179 ? 5.981 0.087 -6.871 1.00 94.94 179 ALA A C 1
ATOM 1360 O O . ALA A 1 179 ? 7.024 0.065 -7.533 1.00 94.94 179 ALA A O 1
ATOM 1361 N N . ALA A 1 180 ? 5.929 0.640 -5.656 1.00 95.31 180 ALA A N 1
ATOM 1362 C CA . ALA A 1 180 ? 7.100 1.196 -4.980 1.00 95.31 180 ALA A CA 1
ATOM 1363 C C . ALA A 1 180 ? 8.160 0.114 -4.706 1.00 95.31 180 ALA A C 1
ATOM 1365 O O . ALA A 1 180 ? 9.332 0.285 -5.047 1.00 95.31 180 ALA A O 1
ATOM 1366 N N . GLY A 1 181 ? 7.731 -1.033 -4.168 1.00 92.94 181 GLY A N 1
ATOM 1367 C CA . GLY A 1 181 ? 8.599 -2.183 -3.913 1.00 92.94 181 GLY A CA 1
ATOM 1368 C C . GLY A 1 181 ? 9.243 -2.733 -5.188 1.00 92.94 181 GLY A C 1
ATOM 1369 O O . GLY A 1 181 ? 10.452 -2.949 -5.217 1.00 92.94 181 GLY A O 1
ATOM 1370 N N . LEU A 1 182 ? 8.470 -2.882 -6.269 1.00 92.31 182 LEU A N 1
ATOM 1371 C CA . LEU A 1 182 ? 8.975 -3.292 -7.586 1.00 92.31 182 LEU A CA 1
ATOM 1372 C C . LEU A 1 182 ? 9.985 -2.292 -8.160 1.00 92.31 182 LEU A C 1
ATOM 1374 O O . LEU A 1 182 ? 10.963 -2.699 -8.784 1.00 92.31 182 LEU A O 1
ATOM 1378 N N . THR A 1 183 ? 9.779 -0.994 -7.924 1.00 93.38 183 THR A N 1
ATOM 1379 C CA . THR A 1 183 ? 10.715 0.051 -8.357 1.00 93.38 183 THR A CA 1
ATOM 1380 C C . THR A 1 183 ? 12.064 -0.084 -7.661 1.00 93.38 183 THR A C 1
ATOM 1382 O O . THR A 1 183 ? 13.092 -0.051 -8.333 1.00 93.38 183 THR A O 1
ATOM 1385 N N . LEU A 1 184 ? 12.082 -0.278 -6.337 1.00 91.38 184 LEU A N 1
ATOM 1386 C CA . LEU A 1 184 ? 13.335 -0.513 -5.610 1.00 91.38 184 LEU A CA 1
ATOM 1387 C C . LEU A 1 184 ? 13.991 -1.828 -6.016 1.00 91.38 184 LEU A C 1
ATOM 1389 O O . LEU A 1 184 ? 15.199 -1.870 -6.232 1.00 91.38 184 LEU A O 1
ATOM 1393 N N . LEU A 1 185 ? 13.195 -2.884 -6.156 1.00 89.25 185 LEU A N 1
ATOM 1394 C CA . LEU A 1 185 ? 13.686 -4.197 -6.539 1.00 89.25 185 LEU A CA 1
ATOM 1395 C C . LEU A 1 185 ? 14.368 -4.164 -7.916 1.00 89.25 185 LEU A C 1
ATOM 1397 O O . LEU A 1 185 ? 15.493 -4.633 -8.064 1.00 89.25 185 LEU A O 1
ATOM 1401 N N . GLY A 1 186 ? 13.734 -3.537 -8.910 1.00 88.62 186 GLY A N 1
ATOM 1402 C CA . GLY A 1 186 ? 14.309 -3.366 -10.247 1.00 88.62 186 GLY A CA 1
ATOM 1403 C C . GLY A 1 186 ? 15.554 -2.472 -10.288 1.00 88.62 186 GLY A C 1
ATOM 1404 O O . GLY A 1 186 ? 16.263 -2.468 -11.285 1.00 88.62 186 GLY A O 1
ATOM 1405 N N . ARG A 1 187 ? 15.842 -1.717 -9.221 1.00 89.75 187 ARG A N 1
ATOM 1406 C CA . ARG A 1 187 ? 17.064 -0.906 -9.041 1.00 89.75 187 ARG A CA 1
ATOM 1407 C C . ARG A 1 187 ? 18.164 -1.643 -8.273 1.00 89.75 187 ARG A C 1
ATOM 1409 O O . ARG A 1 187 ? 19.088 -1.012 -7.771 1.00 89.75 187 ARG A O 1
ATOM 1416 N N . GLY A 1 188 ? 18.052 -2.964 -8.142 1.00 84.56 188 GLY A N 1
ATOM 1417 C CA . GLY A 1 188 ? 19.002 -3.784 -7.390 1.00 84.56 188 GLY A CA 1
ATOM 1418 C C . GLY A 1 188 ? 18.771 -3.774 -5.876 1.00 84.56 188 GLY A C 1
ATOM 1419 O O . GLY A 1 188 ? 19.622 -4.245 -5.124 1.00 84.56 188 GLY A O 1
ATOM 1420 N N . GLY A 1 189 ? 17.635 -3.243 -5.413 1.00 84.06 189 GLY A N 1
ATOM 1421 C CA . GLY A 1 189 ? 17.200 -3.368 -4.026 1.00 84.06 189 GLY A CA 1
ATOM 1422 C C . GLY A 1 189 ? 16.720 -4.782 -3.686 1.00 84.06 189 GLY A C 1
ATOM 1423 O O . GLY A 1 189 ? 16.539 -5.631 -4.553 1.00 84.06 189 GLY A O 1
ATOM 1424 N N . GLY A 1 190 ? 16.491 -5.040 -2.398 1.00 84.38 190 GLY A N 1
ATOM 1425 C CA . GLY A 1 190 ? 15.835 -6.266 -1.937 1.00 84.38 190 GLY A CA 1
ATOM 1426 C C . GLY A 1 190 ? 14.309 -6.152 -1.937 1.00 84.38 190 GLY A C 1
ATOM 1427 O O . GLY A 1 190 ? 13.742 -5.098 -2.229 1.00 84.38 190 GLY A O 1
ATOM 1428 N N . TYR A 1 191 ? 13.632 -7.229 -1.535 1.00 83.19 191 TYR A N 1
ATOM 1429 C CA . TYR A 1 191 ? 12.220 -7.137 -1.170 1.00 83.19 191 TYR A CA 1
ATOM 1430 C C . TYR A 1 191 ? 12.076 -6.205 0.043 1.00 83.19 191 TYR A C 1
ATOM 1432 O O . TYR A 1 191 ? 12.822 -6.322 1.019 1.00 83.19 191 TYR A O 1
ATOM 1440 N N . THR A 1 192 ? 11.126 -5.273 -0.013 1.00 89.06 192 THR A N 1
ATOM 1441 C CA . THR A 1 192 ? 10.950 -4.238 1.010 1.00 89.06 192 THR A CA 1
ATOM 1442 C C . THR A 1 192 ? 9.525 -4.195 1.544 1.00 89.06 192 THR A C 1
ATOM 1444 O O . THR A 1 192 ? 8.584 -4.619 0.878 1.00 89.06 192 THR A O 1
ATOM 1447 N N . LEU A 1 193 ? 9.372 -3.666 2.757 1.00 89.94 193 LEU A N 1
ATOM 1448 C CA . LEU A 1 193 ? 8.082 -3.319 3.343 1.00 89.94 193 LEU A CA 1
ATOM 1449 C C . LEU A 1 193 ? 8.028 -1.824 3.674 1.00 89.94 193 LEU A C 1
ATOM 1451 O O . LEU A 1 193 ? 9.045 -1.258 4.084 1.00 89.94 193 LEU A O 1
ATOM 1455 N N . PRO A 1 194 ? 6.851 -1.188 3.564 1.00 93.44 194 PRO A N 1
ATOM 1456 C CA . PRO A 1 194 ? 6.662 0.172 4.039 1.00 93.44 194 PRO A CA 1
ATOM 1457 C C . PRO A 1 194 ? 6.781 0.240 5.559 1.00 93.44 194 PRO A C 1
ATOM 1459 O O . PRO A 1 194 ? 6.090 -0.467 6.294 1.00 93.44 194 PRO A O 1
ATOM 1462 N N . TRP A 1 195 ? 7.667 1.116 6.018 1.00 94.94 195 TRP A N 1
ATOM 1463 C CA . TRP A 1 195 ? 7.900 1.395 7.431 1.00 94.94 195 TRP A CA 1
ATOM 1464 C C . TRP A 1 195 ? 7.489 2.812 7.823 1.00 94.94 195 TRP A C 1
ATOM 1466 O O . TRP A 1 195 ? 7.203 3.089 8.987 1.00 94.94 195 TRP A O 1
ATOM 1476 N N . GLY A 1 196 ? 7.397 3.708 6.848 1.00 96.62 196 GLY A N 1
ATOM 1477 C CA . GLY A 1 196 ? 6.892 5.052 7.051 1.00 96.62 196 GLY A CA 1
ATOM 1478 C C . GLY A 1 196 ? 6.548 5.743 5.743 1.00 96.62 196 GLY A C 1
ATOM 1479 O O . GLY A 1 196 ? 6.876 5.265 4.659 1.00 96.62 196 GLY A O 1
ATOM 1480 N N . ALA A 1 197 ? 5.876 6.879 5.861 1.00 97.31 197 ALA A N 1
ATOM 1481 C CA . ALA A 1 197 ? 5.606 7.782 4.753 1.00 97.31 197 ALA A 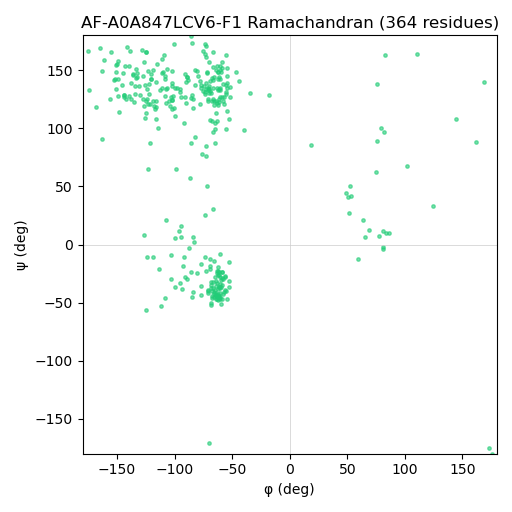CA 1
ATOM 1482 C C . ALA A 1 197 ? 5.538 9.211 5.291 1.00 97.31 197 ALA A C 1
ATOM 1484 O O . ALA A 1 197 ? 4.995 9.448 6.369 1.00 97.31 197 ALA A O 1
ATOM 1485 N N . ALA A 1 198 ? 6.054 10.173 4.533 1.00 95.12 198 ALA A N 1
ATOM 1486 C CA . ALA A 1 198 ? 5.867 11.586 4.845 1.00 95.12 198 ALA A CA 1
ATOM 1487 C C . ALA A 1 198 ? 4.384 11.985 4.768 1.00 95.12 198 ALA A C 1
ATOM 1489 O O . ALA A 1 198 ? 3.940 12.838 5.533 1.00 95.12 198 ALA A O 1
ATOM 1490 N N . GLY A 1 199 ? 3.611 11.338 3.889 1.00 93.88 199 GLY A N 1
ATOM 1491 C CA . GLY A 1 199 ? 2.186 11.603 3.741 1.00 93.88 199 GLY A CA 1
ATOM 1492 C C . GLY A 1 199 ? 1.415 10.497 3.030 1.00 93.88 199 GLY A C 1
ATOM 1493 O O . GLY A 1 199 ? 1.985 9.682 2.301 1.00 93.88 199 GLY A O 1
ATOM 1494 N N . TYR A 1 200 ? 0.108 10.483 3.269 1.00 94.00 200 TYR A N 1
ATOM 1495 C CA . TYR A 1 200 ? -0.873 9.622 2.623 1.00 94.00 200 TYR A CA 1
ATOM 1496 C C . TYR A 1 200 ? -2.162 10.405 2.386 1.00 94.00 200 TYR A C 1
ATOM 1498 O O . TYR A 1 200 ? -2.738 10.953 3.328 1.00 94.00 200 TYR A O 1
ATOM 1506 N N . GLU A 1 201 ? -2.631 10.437 1.144 1.00 89.56 201 GLU A N 1
ATOM 1507 C CA . GLU A 1 201 ? -3.807 11.212 0.752 1.00 89.56 201 GLU A CA 1
ATOM 1508 C C . GLU A 1 201 ? -4.739 10.415 -0.159 1.00 89.56 201 GLU A C 1
ATOM 1510 O O . GLU A 1 201 ? -4.299 9.640 -1.014 1.00 89.56 201 GLU A O 1
ATOM 1515 N N . ARG A 1 202 ? -6.042 10.691 -0.019 1.00 84.00 202 ARG A N 1
ATOM 1516 C CA . ARG A 1 202 ? -7.104 10.217 -0.912 1.00 84.00 202 ARG A CA 1
ATOM 1517 C C . ARG A 1 202 ? -7.850 11.425 -1.494 1.00 84.00 202 ARG A C 1
ATOM 1519 O O . ARG A 1 202 ? -8.844 11.863 -0.911 1.00 84.00 202 ARG A O 1
ATOM 1526 N N . PRO A 1 203 ? -7.381 12.004 -2.618 1.00 67.88 203 PRO A N 1
ATOM 1527 C CA . PRO A 1 203 ? -7.854 13.308 -3.088 1.00 67.88 203 PRO A CA 1
ATOM 1528 C C . PRO A 1 203 ? -9.339 13.357 -3.467 1.00 67.88 203 PRO A C 1
ATOM 1530 O O . PRO A 1 203 ? -9.933 14.440 -3.441 1.00 67.88 203 PRO A O 1
ATOM 1533 N N . VAL A 1 204 ? -9.923 12.207 -3.825 1.00 66.94 204 VAL A N 1
ATOM 1534 C CA . VAL A 1 204 ? -11.319 12.049 -4.258 1.00 66.94 204 VAL A CA 1
ATOM 1535 C C . VAL A 1 204 ? -11.942 10.775 -3.670 1.00 66.94 204 VAL A C 1
ATOM 1537 O O . VAL A 1 204 ? -11.219 9.809 -3.411 1.00 66.94 204 VAL A O 1
ATOM 1540 N N . PRO A 1 205 ? -13.277 10.720 -3.493 1.00 65.88 205 PRO A N 1
ATOM 1541 C CA . PRO A 1 205 ? -13.979 9.459 -3.263 1.00 65.88 205 PRO A CA 1
ATOM 1542 C C . PRO A 1 205 ? -13.680 8.461 -4.388 1.00 65.88 205 PRO A C 1
ATOM 1544 O O . PRO A 1 205 ? -13.663 8.833 -5.564 1.00 65.88 205 PRO A O 1
ATOM 1547 N N . LEU A 1 206 ? -13.437 7.201 -4.030 1.00 62.59 206 LEU A N 1
ATOM 1548 C CA . LEU A 1 206 ? -13.013 6.169 -4.984 1.00 62.59 206 LEU A CA 1
ATOM 1549 C C . LEU A 1 206 ? -14.208 5.499 -5.673 1.00 62.59 206 LEU A C 1
ATOM 1551 O O . LEU A 1 206 ? -14.075 4.993 -6.785 1.00 62.59 206 LEU A O 1
ATOM 1555 N N . VAL A 1 207 ? -15.381 5.530 -5.042 1.00 58.00 207 VAL A N 1
ATOM 1556 C CA . VAL A 1 207 ? -16.646 5.010 -5.552 1.00 58.00 207 VAL A CA 1
ATOM 1557 C C . VAL A 1 207 ? -17.688 6.133 -5.544 1.00 58.00 207 VAL A C 1
ATOM 1559 O O . VAL A 1 207 ? -17.849 6.857 -4.568 1.00 58.00 207 VAL A O 1
ATOM 1562 N N . GLY A 1 208 ? -18.431 6.286 -6.645 1.00 45.59 208 GLY A N 1
ATOM 1563 C CA . GLY A 1 208 ? -19.616 7.154 -6.681 1.00 45.59 208 GLY A CA 1
ATOM 1564 C C . GLY A 1 208 ? -19.382 8.649 -6.931 1.00 45.59 208 GLY A C 1
ATOM 1565 O O . GLY A 1 208 ? -20.341 9.415 -6.858 1.00 45.59 208 GLY A O 1
ATOM 1566 N N . ALA A 1 209 ? -18.176 9.088 -7.300 1.00 37.03 209 ALA A N 1
ATOM 1567 C CA . ALA A 1 209 ? -17.995 10.423 -7.871 1.00 37.03 209 ALA A CA 1
ATOM 1568 C C . ALA A 1 209 ? -18.558 10.450 -9.305 1.00 37.03 209 ALA A C 1
ATOM 1570 O O . ALA A 1 209 ? -17.831 10.244 -10.278 1.00 37.03 209 ALA A O 1
ATOM 1571 N N . GLY A 1 210 ? -19.869 10.679 -9.437 1.00 33.84 210 GLY A N 1
ATOM 1572 C CA . GLY A 1 210 ? -20.425 11.243 -10.669 1.00 33.84 210 GLY A CA 1
ATOM 1573 C C . GLY A 1 210 ? -19.720 12.568 -11.004 1.00 33.84 210 GLY A C 1
ATOM 1574 O O . GLY A 1 210 ? -19.050 13.129 -10.131 1.00 33.84 210 GLY A O 1
ATOM 1575 N N . PRO A 1 211 ? -19.822 13.072 -12.247 1.00 30.00 211 PRO A N 1
ATOM 1576 C CA . PRO A 1 211 ? -19.175 14.322 -12.622 1.00 30.00 211 PRO A CA 1
ATOM 1577 C C . PRO A 1 211 ? -19.611 15.418 -11.648 1.00 30.00 211 PRO A C 1
ATOM 1579 O O . PRO A 1 211 ? -20.790 15.753 -11.551 1.00 30.00 211 PRO A O 1
ATOM 1582 N N . THR A 1 212 ? -18.662 15.940 -10.874 1.00 33.84 212 THR A N 1
ATOM 1583 C CA . THR A 1 212 ? -18.872 17.107 -10.023 1.00 33.84 212 THR A CA 1
ATOM 1584 C C . THR A 1 212 ? -18.948 18.337 -10.915 1.00 33.84 212 THR A C 1
ATOM 1586 O O . THR A 1 212 ? -17.997 19.113 -11.002 1.00 33.84 212 THR A O 1
ATOM 1589 N N . ASP A 1 213 ? -20.085 18.516 -11.583 1.00 28.69 213 ASP A N 1
ATOM 1590 C CA . ASP A 1 213 ? -20.472 19.820 -12.097 1.00 28.69 213 ASP A CA 1
ATOM 1591 C C . ASP A 1 213 ? -20.799 20.703 -10.892 1.00 28.69 213 ASP A C 1
ATOM 1593 O O . ASP A 1 213 ? -21.811 20.558 -10.211 1.00 28.69 213 ASP A O 1
ATOM 1597 N N . THR A 1 214 ? -19.908 21.646 -10.603 1.00 35.72 214 THR A N 1
ATOM 1598 C CA . THR A 1 214 ? -20.061 22.648 -9.538 1.00 35.72 214 THR A CA 1
ATOM 1599 C C . THR A 1 214 ? -21.081 23.741 -9.884 1.00 35.72 214 THR A C 1
ATOM 1601 O O . THR A 1 214 ? -21.025 24.842 -9.336 1.00 35.72 214 THR A O 1
ATOM 1604 N N . ARG A 1 215 ? -22.057 23.477 -10.761 1.00 32.09 215 ARG A N 1
ATOM 1605 C CA . ARG A 1 215 ? -23.163 24.401 -11.039 1.00 32.09 215 ARG A CA 1
ATOM 1606 C C . ARG A 1 215 ? -24.463 23.641 -11.292 1.00 32.09 215 ARG A C 1
ATOM 1608 O O . ARG A 1 215 ? -24.523 22.792 -12.166 1.00 32.09 215 ARG A O 1
ATOM 1615 N N . SER A 1 216 ? -25.501 24.063 -10.569 1.00 32.34 216 SER A N 1
ATOM 1616 C CA . SER A 1 216 ? -26.915 23.675 -10.689 1.00 32.34 216 SER A CA 1
ATOM 1617 C C . SER A 1 216 ? -27.339 22.343 -10.069 1.00 32.34 216 SER A C 1
ATOM 1619 O O . SER A 1 216 ? -27.292 21.304 -10.708 1.00 32.34 216 SER A O 1
ATOM 1621 N N . ALA A 1 217 ? -27.944 22.431 -8.880 1.00 28.16 217 ALA A N 1
ATOM 1622 C CA . ALA A 1 217 ? -29.268 21.849 -8.643 1.00 28.16 217 ALA A CA 1
ATOM 1623 C C . ALA A 1 217 ? -29.886 22.442 -7.365 1.00 28.16 217 ALA A C 1
ATOM 1625 O O . ALA A 1 217 ? -29.717 21.930 -6.261 1.00 28.16 217 ALA A O 1
ATOM 1626 N N . MET A 1 218 ? -30.629 23.539 -7.528 1.00 29.30 218 MET A N 1
ATOM 1627 C CA . MET A 1 218 ? -31.771 23.801 -6.656 1.00 29.30 218 MET A CA 1
ATOM 1628 C C . MET A 1 218 ? -32.944 22.919 -7.111 1.00 29.30 218 MET A C 1
ATOM 1630 O O . MET A 1 218 ? -33.419 23.082 -8.231 1.00 29.30 218 MET A O 1
ATOM 1634 N N . GLY A 1 219 ? -33.439 22.073 -6.200 1.00 28.39 219 GLY A N 1
ATOM 1635 C CA . GLY A 1 219 ? -34.801 21.506 -6.171 1.00 28.39 219 GLY A CA 1
ATOM 1636 C C . GLY A 1 219 ? -35.086 20.272 -7.049 1.00 28.39 219 GLY A C 1
ATOM 1637 O O . GLY A 1 219 ? -34.332 20.009 -7.981 1.00 28.39 219 GLY A O 1
ATOM 1638 N N . PRO A 1 220 ? -36.184 19.519 -6.794 1.00 31.06 220 PRO A N 1
ATOM 1639 C CA . PRO A 1 220 ? -37.295 19.803 -5.879 1.00 31.06 220 PRO A CA 1
ATOM 1640 C C . PRO A 1 220 ? -37.337 18.884 -4.640 1.00 31.06 220 PRO A C 1
ATOM 1642 O O . PRO A 1 220 ? -36.757 17.802 -4.605 1.00 31.06 220 PRO A O 1
ATOM 1645 N N . GLY A 1 221 ? -38.030 19.343 -3.595 1.00 27.62 221 GLY A N 1
ATOM 1646 C CA . GLY A 1 221 ? -38.158 18.641 -2.320 1.00 27.62 221 GLY A CA 1
ATOM 1647 C C . GLY A 1 221 ? -38.959 17.338 -2.396 1.00 27.62 221 GLY A C 1
ATOM 1648 O O . GLY A 1 221 ? -39.973 17.251 -3.084 1.00 27.62 221 GLY A O 1
ATOM 1649 N N . CYS A 1 222 ? -38.529 16.347 -1.614 1.00 25.69 222 CYS A N 1
ATOM 1650 C CA . CYS A 1 222 ? -39.348 15.185 -1.281 1.00 25.69 222 CYS A CA 1
ATOM 1651 C C . CYS A 1 222 ? -40.382 15.557 -0.200 1.00 25.69 222 CYS A C 1
ATOM 1653 O O . CYS A 1 222 ? -40.020 16.190 0.798 1.00 25.69 222 CYS A O 1
ATOM 1655 N N . PRO A 1 223 ? -41.656 15.153 -0.349 1.00 30.78 223 PRO A N 1
ATOM 1656 C CA . PRO A 1 223 ? -42.681 15.373 0.659 1.00 30.78 223 PRO A CA 1
ATOM 1657 C C . PRO A 1 223 ? -42.520 14.350 1.791 1.00 30.78 223 PRO A C 1
ATOM 1659 O O . PRO A 1 223 ? -42.257 13.177 1.539 1.00 30.78 223 PRO A O 1
ATOM 1662 N N . GLY A 1 224 ? -42.722 14.776 3.042 1.00 32.72 224 GLY A N 1
ATOM 1663 C CA . GLY A 1 224 ? -42.986 13.833 4.137 1.00 32.72 224 GLY A CA 1
ATOM 1664 C C . GLY A 1 224 ? -42.071 13.875 5.359 1.00 32.72 224 GLY A C 1
ATOM 1665 O O . GLY A 1 224 ? -41.887 12.842 5.997 1.00 32.72 224 GLY A O 1
ATOM 1666 N N . ARG A 1 225 ? -41.543 15.037 5.765 1.00 29.75 225 ARG A N 1
ATOM 1667 C CA . ARG A 1 225 ? -41.013 15.179 7.132 1.00 29.75 225 ARG A CA 1
ATOM 1668 C C . ARG A 1 225 ? -41.476 16.494 7.767 1.00 29.75 225 ARG A C 1
ATOM 1670 O O . ARG A 1 225 ? -41.244 17.545 7.174 1.00 29.75 225 ARG A O 1
ATOM 1677 N N . PRO A 1 226 ? -42.153 16.469 8.930 1.00 33.72 226 PRO A N 1
ATOM 1678 C CA . PRO A 1 226 ? -42.593 17.696 9.580 1.00 33.72 226 PRO A CA 1
ATOM 1679 C C . PRO A 1 226 ? -41.377 18.472 10.117 1.00 33.72 226 PRO A C 1
ATOM 1681 O O . PRO A 1 226 ? -40.440 17.853 10.631 1.00 33.72 226 PRO A O 1
ATOM 1684 N N . PRO A 1 227 ? -41.360 19.812 10.006 1.00 36.81 227 PRO A N 1
ATOM 1685 C CA . PRO A 1 227 ? -40.244 20.624 10.472 1.00 36.81 227 PRO A CA 1
ATOM 1686 C C . PRO A 1 227 ? -40.183 20.656 12.005 1.00 36.81 227 PRO A C 1
ATOM 1688 O O . PRO A 1 227 ? -41.188 20.882 12.684 1.00 36.81 227 PRO A O 1
ATOM 1691 N N . ALA A 1 228 ? -38.980 20.470 12.551 1.00 36.38 228 ALA A N 1
ATOM 1692 C CA . ALA A 1 228 ? -38.695 20.755 13.952 1.00 36.38 228 ALA A CA 1
ATOM 1693 C C . ALA A 1 228 ? -38.753 22.276 14.186 1.00 36.38 228 ALA A C 1
ATOM 1695 O O . ALA A 1 228 ? -38.171 23.057 13.432 1.00 36.38 228 ALA A O 1
ATOM 1696 N N . LYS A 1 229 ? -39.493 22.693 15.219 1.00 33.38 229 LYS A N 1
ATOM 1697 C CA . LYS A 1 229 ? -39.681 24.100 15.596 1.00 33.38 229 LYS A CA 1
ATOM 1698 C C . LYS A 1 229 ? -38.365 24.742 16.071 1.00 33.38 229 LYS A C 1
ATOM 1700 O O . LYS A 1 229 ? -37.614 24.086 16.792 1.00 33.38 229 LYS A O 1
ATOM 1705 N N . PRO A 1 230 ? -38.123 26.029 15.764 1.00 32.91 230 PRO A N 1
ATOM 1706 C CA . PRO A 1 230 ? -36.993 26.776 16.293 1.00 32.91 230 PRO A CA 1
ATOM 1707 C C . PRO A 1 230 ? -37.359 27.475 17.609 1.00 32.91 230 PRO A C 1
ATOM 1709 O O . PRO A 1 230 ? -38.424 28.081 17.726 1.00 32.91 230 PRO A O 1
ATOM 1712 N N . GLY A 1 231 ? -36.433 27.464 18.568 1.00 30.20 231 GLY A N 1
ATOM 1713 C CA . GLY A 1 231 ? -36.417 28.439 19.655 1.00 30.20 231 GLY A CA 1
ATOM 1714 C C . GLY A 1 231 ? -35.963 27.888 21.000 1.00 30.20 231 GLY A C 1
ATOM 1715 O O . GLY A 1 231 ? -36.737 27.238 21.685 1.00 30.20 231 GLY A O 1
ATOM 1716 N N . SER A 1 232 ? -34.761 28.276 21.425 1.00 30.36 232 SER A N 1
ATOM 1717 C CA . SER A 1 232 ? -34.605 29.052 22.663 1.00 30.36 232 SER A CA 1
ATOM 1718 C C . SER A 1 232 ? -33.180 29.598 22.768 1.00 30.36 232 SER A C 1
ATOM 1720 O O . SER A 1 232 ? -32.208 28.849 22.823 1.00 30.36 232 SER A O 1
ATOM 1722 N N . ARG A 1 233 ? -33.097 30.931 22.785 1.00 32.62 233 ARG A N 1
ATOM 1723 C CA . ARG A 1 233 ? -31.953 31.733 23.234 1.00 32.62 233 ARG A CA 1
ATOM 1724 C C . ARG A 1 233 ? -31.545 31.352 24.658 1.00 32.62 233 ARG A C 1
ATOM 1726 O O . ARG A 1 233 ? -32.427 31.024 25.440 1.00 32.62 233 ARG A O 1
ATOM 1733 N N . LEU A 1 234 ? -30.261 31.537 24.970 1.00 33.50 234 LEU A N 1
ATOM 1734 C CA . LEU A 1 234 ? -29.633 31.987 26.232 1.00 33.50 234 LEU A CA 1
ATOM 1735 C C . LEU A 1 234 ? -28.123 31.723 26.047 1.00 33.50 234 LEU A C 1
ATOM 1737 O O . LEU A 1 234 ? -27.766 30.692 25.497 1.00 33.50 234 LEU A O 1
ATOM 1741 N N . ALA A 1 235 ? -27.152 32.531 26.444 1.00 30.59 235 ALA A N 1
ATOM 1742 C CA . ALA A 1 235 ? -27.036 33.919 26.856 1.00 30.59 235 ALA A CA 1
ATOM 1743 C C . ALA A 1 235 ? -25.528 34.226 26.757 1.00 30.59 235 ALA A C 1
ATOM 1745 O O . ALA A 1 235 ? -24.696 33.331 26.908 1.00 30.59 235 ALA A O 1
ATOM 1746 N N . ALA A 1 236 ? -25.182 35.473 26.463 1.00 29.98 236 ALA A N 1
ATOM 1747 C CA . ALA A 1 236 ? -23.807 35.930 26.362 1.00 29.98 236 ALA A CA 1
ATOM 1748 C C . ALA A 1 236 ? -23.183 36.211 27.742 1.00 29.98 236 ALA A C 1
ATOM 1750 O O . ALA A 1 236 ? -23.841 36.783 28.608 1.00 29.98 236 ALA A O 1
ATOM 1751 N N . GLY A 1 237 ? -21.881 35.925 27.844 1.00 26.39 237 GLY A N 1
ATOM 1752 C CA . GLY A 1 237 ? -20.893 36.701 28.607 1.00 26.39 237 GLY A CA 1
ATOM 1753 C C . GLY A 1 237 ? -20.316 36.044 29.875 1.00 26.39 237 GLY A C 1
ATOM 1754 O O . GLY A 1 237 ? -20.929 35.119 30.403 1.00 26.39 237 GLY A O 1
ATOM 1755 N N . PRO A 1 238 ? -19.185 36.550 30.419 1.00 37.09 238 PRO A N 1
ATOM 1756 C CA . PRO A 1 238 ? -18.269 37.560 29.872 1.00 37.09 238 PRO A CA 1
ATOM 1757 C C . PRO A 1 238 ? -16.791 37.108 29.784 1.00 37.09 238 PRO A C 1
ATOM 1759 O O . PRO A 1 238 ? -16.362 36.126 30.385 1.00 37.09 238 PRO A O 1
ATOM 1762 N N . GLN A 1 239 ? -16.021 37.893 29.025 1.00 30.28 239 GLN A N 1
ATOM 1763 C CA . GLN A 1 239 ? -14.559 37.978 29.074 1.00 30.28 239 GLN A CA 1
ATOM 1764 C C . GLN A 1 239 ? -14.082 38.484 30.445 1.00 30.28 239 GLN A C 1
ATOM 1766 O O . GLN A 1 239 ? -14.732 39.338 31.049 1.00 30.28 239 GLN A O 1
ATOM 1771 N N . ALA A 1 240 ? -12.903 38.029 30.871 1.00 32.91 240 ALA A N 1
ATOM 1772 C CA . ALA A 1 240 ? -12.057 38.739 31.822 1.00 32.91 240 ALA A CA 1
ATOM 1773 C C . ALA A 1 240 ? -10.595 38.653 31.356 1.00 32.91 240 ALA A C 1
ATOM 1775 O O . ALA A 1 240 ? -10.075 37.570 31.086 1.00 32.91 240 ALA A O 1
ATOM 1776 N N . ASP A 1 241 ? -9.998 39.833 31.228 1.00 29.53 241 ASP A N 1
ATOM 1777 C CA . ASP A 1 241 ? -8.611 40.124 30.883 1.00 29.53 241 ASP A CA 1
ATOM 1778 C C . ASP A 1 241 ? -7.626 39.862 32.033 1.00 29.53 241 ASP A C 1
ATOM 1780 O O . ASP A 1 241 ? -8.008 39.893 33.202 1.00 29.53 241 ASP A O 1
ATOM 1784 N N . SER A 1 242 ? -6.335 39.843 31.654 1.00 31.00 242 SER A N 1
ATOM 1785 C CA . SER A 1 242 ? -5.166 40.263 32.458 1.00 31.00 242 SER A CA 1
ATOM 1786 C C . SER A 1 242 ? -4.710 39.285 33.565 1.00 31.00 242 SER A C 1
ATOM 1788 O O . SER A 1 242 ? -5.522 38.727 34.282 1.00 31.00 242 SER A O 1
ATOM 1790 N N . LEU A 1 243 ? -3.423 39.005 33.829 1.00 28.98 243 LEU A N 1
ATOM 1791 C CA . LEU A 1 243 ? -2.189 39.792 33.704 1.00 28.98 243 LEU A CA 1
ATOM 1792 C C . LEU A 1 243 ? -0.943 38.919 34.046 1.00 28.98 243 LEU A C 1
ATOM 1794 O O . LEU A 1 243 ? -1.065 37.911 34.733 1.00 28.98 243 LEU A O 1
ATOM 1798 N N . ALA A 1 244 ? 0.244 39.440 33.703 1.00 29.06 244 ALA A N 1
ATOM 1799 C CA . ALA A 1 244 ? 1.521 39.338 34.438 1.00 29.06 244 ALA A CA 1
ATOM 1800 C C . ALA A 1 244 ? 2.426 38.086 34.319 1.00 29.06 244 ALA A C 1
ATOM 1802 O O . ALA A 1 244 ? 2.370 37.124 35.079 1.00 29.06 244 ALA A O 1
ATOM 1803 N N . THR A 1 245 ? 3.408 38.246 33.431 1.00 30.03 245 THR A N 1
ATOM 1804 C CA . THR A 1 245 ? 4.856 38.061 33.626 1.00 30.03 245 THR A CA 1
ATOM 1805 C C . THR A 1 245 ? 5.347 38.062 35.085 1.00 30.03 245 THR A C 1
ATOM 1807 O O . THR A 1 245 ? 5.171 39.063 35.773 1.00 30.03 245 THR A O 1
ATOM 1810 N N . VAL A 1 246 ? 6.116 37.038 35.489 1.00 30.91 246 VAL A N 1
ATOM 1811 C CA . VAL A 1 246 ? 7.209 37.163 36.478 1.00 30.91 246 VAL A CA 1
ATOM 1812 C C . VAL A 1 246 ? 8.365 36.235 36.090 1.00 30.91 246 VAL A C 1
ATOM 1814 O O . VAL A 1 246 ? 8.186 35.039 35.873 1.00 30.91 246 VAL A O 1
ATOM 1817 N N . SER A 1 247 ? 9.555 36.823 36.006 1.00 28.88 247 SER A N 1
ATOM 1818 C CA . SER A 1 247 ? 10.855 36.182 35.853 1.00 28.88 247 SER A CA 1
ATOM 1819 C C . SER A 1 247 ? 11.482 35.857 37.216 1.00 28.88 247 SER A C 1
ATOM 1821 O O . SER A 1 247 ? 11.374 36.626 38.165 1.00 28.88 247 SER A O 1
ATOM 1823 N N . SER A 1 248 ? 12.181 34.726 37.303 1.00 32.69 248 SER A N 1
ATOM 1824 C CA . SER A 1 248 ? 13.348 34.458 38.169 1.00 32.69 248 SER A CA 1
ATOM 1825 C C . SER A 1 248 ? 13.852 33.054 37.780 1.00 32.69 248 SER A C 1
ATOM 1827 O O . SER A 1 248 ? 13.048 32.164 37.555 1.00 32.69 248 SER A O 1
ATOM 1829 N N . GLY A 1 249 ? 15.126 32.747 37.543 1.00 28.00 249 GLY A N 1
ATOM 1830 C CA . GLY A 1 249 ? 16.359 33.424 37.905 1.00 28.00 249 GLY A CA 1
ATOM 1831 C C . GLY A 1 249 ? 17.011 32.735 39.099 1.00 28.00 249 GLY A C 1
ATOM 1832 O O . GLY A 1 249 ? 17.068 33.353 40.149 1.00 28.00 249 GLY A O 1
ATOM 1833 N N . VAL A 1 250 ? 17.511 31.496 38.956 1.00 33.22 250 VAL A N 1
ATOM 1834 C CA . VAL A 1 250 ? 18.500 30.912 39.888 1.00 33.22 250 VAL A CA 1
ATOM 1835 C C . VAL A 1 250 ? 19.503 30.025 39.134 1.00 33.22 250 VAL A C 1
ATOM 1837 O O . VAL A 1 250 ? 19.130 29.160 38.346 1.00 33.22 250 VAL A O 1
ATOM 1840 N N . LYS A 1 251 ? 20.785 30.316 39.389 1.00 30.41 251 LYS A N 1
ATOM 1841 C CA . LYS A 1 251 ? 22.023 29.656 38.943 1.00 30.41 251 LYS A CA 1
ATOM 1842 C C . LYS A 1 251 ? 22.156 28.210 39.446 1.00 30.41 251 LYS A C 1
ATOM 1844 O O . LYS A 1 251 ? 21.677 27.889 40.527 1.00 30.41 251 LYS A O 1
ATOM 1849 N N . GLY A 1 252 ? 22.908 27.401 38.692 1.00 30.03 252 GLY A N 1
ATOM 1850 C CA . GLY A 1 252 ? 23.371 26.063 39.084 1.00 30.03 252 GLY A CA 1
ATOM 1851 C C . GLY A 1 252 ? 24.435 26.048 40.192 1.00 30.03 252 GLY A C 1
ATOM 1852 O O . GLY A 1 252 ? 24.751 27.086 40.781 1.00 30.03 252 GLY A O 1
ATOM 1853 N N . PRO A 1 253 ? 25.016 24.865 40.440 1.00 39.50 253 PRO A N 1
ATOM 1854 C CA . PRO A 1 253 ? 26.450 24.731 40.179 1.00 39.50 253 PRO A CA 1
ATOM 1855 C C . PRO A 1 253 ? 26.837 23.454 39.410 1.00 39.50 253 PRO A C 1
ATOM 1857 O O . PRO A 1 253 ? 26.200 22.409 39.531 1.00 39.50 253 PRO A O 1
ATOM 1860 N N . ASP A 1 254 ? 27.930 23.582 38.654 1.00 32.56 254 ASP A N 1
ATOM 1861 C CA . ASP A 1 254 ? 28.791 22.503 38.162 1.00 32.56 254 ASP A CA 1
ATOM 1862 C C . ASP A 1 254 ? 29.285 21.611 39.304 1.00 32.56 254 ASP A C 1
ATOM 1864 O O . ASP A 1 254 ? 29.767 22.154 40.295 1.00 32.56 254 ASP A O 1
ATOM 1868 N N . VAL A 1 255 ? 29.314 20.284 39.104 1.00 37.34 255 VAL A N 1
ATOM 1869 C CA . VAL A 1 255 ? 30.440 19.430 39.530 1.00 37.34 255 VAL A CA 1
ATOM 1870 C C . VAL A 1 255 ? 30.596 18.235 38.576 1.00 37.34 255 VAL A C 1
ATOM 1872 O O . VAL A 1 255 ? 29.675 17.470 38.306 1.00 37.34 255 VAL A O 1
ATOM 1875 N N . THR A 1 256 ? 31.830 18.115 38.106 1.00 31.95 256 THR A N 1
ATOM 1876 C CA . THR A 1 256 ? 32.542 17.051 37.392 1.00 31.95 256 THR A CA 1
ATOM 1877 C C . THR A 1 256 ? 32.395 15.627 37.948 1.00 31.95 256 THR A C 1
ATOM 1879 O O . THR A 1 256 ? 32.420 15.439 39.161 1.00 31.95 256 THR A O 1
ATOM 1882 N N . GLY A 1 257 ? 32.442 14.612 37.074 1.00 29.89 257 GLY A N 1
ATOM 1883 C CA . GLY A 1 257 ? 32.791 13.242 37.479 1.00 29.89 257 GLY A CA 1
ATOM 1884 C C . GLY A 1 257 ? 32.381 12.146 36.494 1.00 29.89 257 GLY A C 1
ATOM 1885 O O . GLY A 1 257 ? 31.308 11.570 36.627 1.00 29.89 257 GLY A O 1
ATOM 1886 N N . MET A 1 258 ? 33.254 11.836 35.532 1.00 32.72 258 MET A N 1
ATOM 1887 C CA . MET A 1 258 ? 33.260 10.559 34.797 1.00 32.72 258 MET A CA 1
ATOM 1888 C C . MET A 1 258 ? 33.570 9.400 35.765 1.00 32.72 258 MET A C 1
ATOM 1890 O O . MET A 1 258 ? 34.328 9.594 36.718 1.00 32.72 258 MET A O 1
ATOM 1894 N N . PRO A 1 259 ? 33.056 8.188 35.502 1.00 37.28 259 PRO A N 1
ATOM 1895 C CA . PRO A 1 259 ? 33.978 7.199 34.952 1.00 37.28 259 PRO A CA 1
ATOM 1896 C C . PRO A 1 259 ? 33.403 6.392 33.784 1.00 37.28 259 PRO A C 1
ATOM 1898 O O . PRO A 1 259 ? 32.225 6.038 33.734 1.00 37.28 259 PRO A O 1
ATOM 1901 N N . GLU A 1 260 ? 34.313 6.077 32.869 1.00 36.62 260 GLU A N 1
ATOM 1902 C CA . GLU A 1 260 ? 34.183 5.095 31.804 1.00 36.62 260 GLU A CA 1
ATOM 1903 C C . GLU A 1 260 ? 33.804 3.719 32.376 1.00 36.62 260 GLU A C 1
ATOM 1905 O O . GLU A 1 260 ? 34.460 3.202 33.282 1.00 36.62 260 GLU A O 1
ATOM 1910 N N . GLN A 1 261 ? 32.767 3.097 31.815 1.00 35.44 261 GLN A N 1
ATOM 1911 C CA . GLN A 1 261 ? 32.547 1.659 31.930 1.00 35.44 261 GLN A CA 1
ATOM 1912 C C . GLN A 1 261 ? 32.298 1.073 30.546 1.00 35.44 261 GLN A C 1
ATOM 1914 O O . GLN A 1 261 ? 31.529 1.595 29.741 1.00 35.44 261 GLN A O 1
ATOM 1919 N N . GLY A 1 262 ? 33.075 0.025 30.286 1.00 31.75 262 GLY A N 1
ATOM 1920 C CA . GLY A 1 262 ? 33.405 -0.501 28.977 1.00 31.75 262 GLY A CA 1
ATOM 1921 C C . GLY A 1 262 ? 32.263 -1.178 28.234 1.00 31.75 262 GLY A C 1
ATOM 1922 O O . GLY A 1 262 ? 31.300 -1.690 28.803 1.00 31.75 262 GLY A O 1
ATOM 1923 N N . ALA A 1 263 ? 32.444 -1.205 26.917 1.00 33.47 263 ALA A N 1
ATOM 1924 C CA . ALA A 1 263 ? 31.651 -1.983 25.987 1.00 33.47 263 ALA A CA 1
ATOM 1925 C C . ALA A 1 263 ? 31.771 -3.489 26.296 1.00 33.47 263 ALA A C 1
ATOM 1927 O O . ALA A 1 263 ? 32.889 -3.988 26.462 1.00 33.47 263 ALA A O 1
ATOM 1928 N N . PRO A 1 264 ? 30.660 -4.244 26.339 1.00 39.44 264 PRO A N 1
ATOM 1929 C CA . PRO A 1 264 ? 30.730 -5.694 26.369 1.00 39.44 264 PRO A CA 1
ATOM 1930 C C . PRO A 1 264 ? 31.194 -6.207 24.999 1.00 39.44 264 PRO A C 1
ATOM 1932 O O . PRO A 1 264 ? 30.633 -5.864 23.957 1.00 39.44 264 PRO A O 1
ATOM 1935 N N . GLY A 1 265 ? 32.268 -6.997 25.033 1.00 30.81 265 GLY A N 1
ATOM 1936 C CA . GLY A 1 265 ? 32.962 -7.537 23.874 1.00 30.81 265 GLY A CA 1
ATOM 1937 C C . GLY A 1 265 ? 32.101 -8.444 22.996 1.00 30.81 265 GLY A C 1
ATOM 1938 O O . GLY A 1 265 ? 31.276 -9.225 23.466 1.00 30.81 265 GLY A O 1
ATOM 1939 N N . MET A 1 266 ? 32.350 -8.337 21.694 1.00 34.41 266 MET A N 1
ATOM 1940 C CA . MET A 1 266 ? 31.904 -9.271 20.664 1.00 34.41 266 MET A CA 1
ATOM 1941 C C . MET A 1 266 ? 32.673 -10.592 20.821 1.00 34.41 266 MET A C 1
ATOM 1943 O O . MET A 1 266 ? 33.902 -10.542 20.895 1.00 34.41 266 MET A O 1
ATOM 1947 N N . PRO A 1 267 ? 32.020 -11.767 20.844 1.00 40.62 267 PRO A N 1
ATOM 1948 C CA . PRO A 1 267 ? 32.748 -13.022 20.792 1.00 40.62 267 PRO A CA 1
ATOM 1949 C C . PRO A 1 267 ? 33.313 -13.269 19.387 1.00 40.62 267 PRO A C 1
ATOM 1951 O O . PRO A 1 267 ? 32.682 -12.997 18.362 1.00 40.62 267 PRO A O 1
ATOM 1954 N N . GLU A 1 268 ? 34.543 -13.768 19.392 1.00 33.81 268 GLU A N 1
ATOM 1955 C CA . GLU A 1 268 ? 35.405 -14.057 18.255 1.00 33.81 268 GLU A CA 1
ATOM 1956 C C . GLU A 1 268 ? 34.805 -15.058 17.256 1.00 33.81 268 GLU A C 1
ATOM 1958 O O . GLU A 1 268 ? 34.035 -15.961 17.588 1.00 33.81 268 GLU A O 1
ATOM 1963 N N . ARG A 1 269 ? 35.233 -14.902 15.998 1.00 36.19 269 ARG A N 1
ATOM 1964 C CA . ARG A 1 269 ? 35.003 -15.843 14.898 1.00 36.19 269 ARG A CA 1
ATOM 1965 C C . ARG A 1 269 ? 35.636 -17.199 15.220 1.00 36.19 269 ARG A C 1
ATOM 1967 O O . ARG A 1 269 ? 36.846 -17.282 15.409 1.00 36.19 269 ARG A O 1
ATOM 1974 N N . VAL A 1 270 ? 34.836 -18.261 15.163 1.00 35.97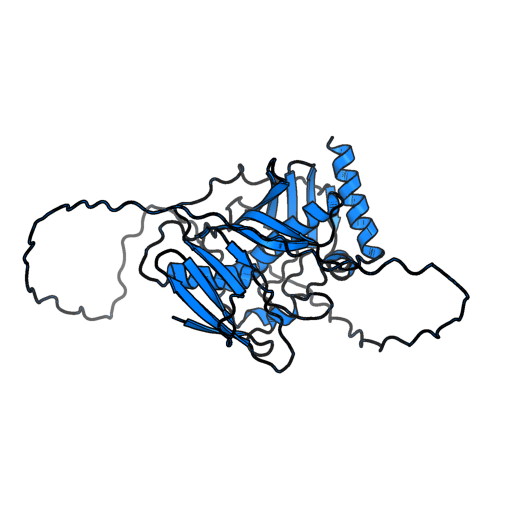 270 VAL A N 1
ATOM 1975 C CA . VAL A 1 270 ? 35.318 -19.651 15.137 1.00 35.97 270 VAL A CA 1
ATOM 1976 C C . VAL A 1 270 ? 35.541 -20.090 13.675 1.00 35.97 270 VAL A C 1
ATOM 1978 O O . VAL A 1 270 ? 34.786 -19.654 12.800 1.00 35.97 270 VAL A O 1
ATOM 1981 N N . PRO A 1 271 ? 36.570 -20.909 13.371 1.00 36.28 271 PRO A N 1
ATOM 1982 C CA . PRO A 1 271 ? 36.993 -21.207 12.003 1.00 36.28 271 PRO A CA 1
ATOM 1983 C C . PRO A 1 271 ? 36.018 -22.103 11.233 1.00 36.28 271 PRO A C 1
ATOM 1985 O O . PRO A 1 271 ? 35.423 -23.031 11.777 1.00 36.28 271 PRO A O 1
ATOM 1988 N N . THR A 1 272 ? 35.945 -21.870 9.924 1.00 37.75 272 THR A N 1
ATOM 1989 C CA . THR A 1 272 ? 35.315 -22.741 8.928 1.00 37.75 272 THR A CA 1
ATOM 1990 C C . THR A 1 272 ? 36.053 -24.076 8.828 1.00 37.75 272 THR A C 1
ATOM 1992 O O . THR A 1 272 ? 37.125 -24.153 8.227 1.00 37.75 272 THR A O 1
ATOM 1995 N N . GLY A 1 273 ? 35.462 -25.130 9.387 1.00 29.58 273 GLY A N 1
ATOM 1996 C CA . GLY A 1 273 ? 35.817 -26.519 9.115 1.00 29.58 273 GLY A CA 1
ATOM 1997 C C . GLY A 1 273 ? 34.636 -27.230 8.462 1.00 29.58 273 GLY A C 1
ATOM 1998 O O . GLY A 1 273 ? 33.637 -27.493 9.121 1.00 29.58 273 GLY A O 1
ATOM 1999 N N . VAL A 1 274 ? 34.749 -27.526 7.167 1.00 39.78 274 VAL A N 1
ATOM 2000 C CA . VAL A 1 274 ? 33.884 -28.490 6.473 1.00 39.78 274 VAL A CA 1
ATOM 2001 C C . VAL A 1 274 ? 34.483 -29.879 6.693 1.00 39.78 274 VAL A C 1
ATOM 2003 O O . VAL A 1 274 ? 35.668 -30.077 6.420 1.00 39.78 274 VAL A O 1
ATOM 2006 N N . PRO A 1 275 ? 33.680 -30.845 7.156 1.00 33.94 275 PRO A N 1
ATOM 2007 C CA . PRO A 1 275 ? 33.579 -32.082 6.392 1.00 33.94 275 PRO A CA 1
ATOM 2008 C C . PRO A 1 275 ? 32.119 -32.515 6.214 1.00 33.94 275 PRO A C 1
ATOM 2010 O O . PRO A 1 275 ? 31.269 -32.327 7.082 1.00 33.94 275 PRO A O 1
ATOM 2013 N N . GLY A 1 276 ? 31.842 -33.067 5.035 1.00 37.22 276 GLY A N 1
ATOM 2014 C CA . GLY A 1 276 ? 30.506 -33.408 4.575 1.00 37.22 276 GLY A CA 1
ATOM 2015 C C . GLY A 1 276 ? 29.778 -34.449 5.421 1.00 37.22 276 GLY A C 1
ATOM 2016 O O . GLY A 1 276 ? 30.363 -35.380 5.968 1.00 37.22 276 GLY A O 1
ATOM 2017 N N . SER A 1 277 ? 28.461 -34.297 5.449 1.00 31.91 277 SER A N 1
ATOM 2018 C CA . SER A 1 277 ? 27.500 -35.389 5.564 1.00 31.91 277 SER A CA 1
ATOM 2019 C C . SER A 1 277 ? 26.178 -34.898 4.975 1.00 31.91 277 SER A C 1
ATOM 2021 O O . SER A 1 277 ? 25.695 -33.829 5.343 1.00 31.91 277 SER A O 1
ATOM 2023 N N . ASP A 1 278 ? 25.649 -35.643 4.005 1.00 40.09 278 ASP A N 1
ATOM 2024 C CA . ASP A 1 278 ? 24.282 -35.508 3.498 1.00 40.09 278 ASP A CA 1
ATOM 2025 C C . ASP A 1 278 ? 23.280 -35.549 4.662 1.00 40.09 278 ASP A C 1
ATOM 2027 O O . ASP A 1 278 ? 23.264 -36.539 5.403 1.00 40.09 278 ASP A O 1
ATOM 2031 N N . PRO A 1 279 ? 22.371 -34.569 4.797 1.00 36.50 279 PRO A N 1
ATOM 2032 C CA . PRO A 1 279 ? 21.113 -34.783 5.474 1.00 36.50 279 PRO A CA 1
ATOM 2033 C C . PRO A 1 279 ? 20.017 -34.944 4.419 1.00 36.50 279 PRO A C 1
ATOM 2035 O O . PRO A 1 279 ? 19.718 -34.036 3.643 1.00 36.50 279 PRO A O 1
ATOM 2038 N N . ALA A 1 280 ? 19.431 -36.138 4.418 1.00 30.25 280 ALA A N 1
ATOM 2039 C CA . ALA A 1 280 ? 18.268 -36.531 3.643 1.00 30.25 280 ALA A CA 1
ATOM 2040 C C . ALA A 1 280 ? 17.255 -35.388 3.453 1.00 30.25 280 ALA A C 1
ATOM 2042 O O . ALA A 1 280 ? 16.822 -34.746 4.413 1.00 30.25 280 ALA A O 1
ATOM 2043 N N . ALA A 1 281 ? 16.852 -35.182 2.197 1.00 31.70 281 ALA A N 1
ATOM 2044 C CA . ALA A 1 281 ? 15.737 -34.328 1.831 1.00 31.70 281 ALA A CA 1
ATOM 2045 C C . ALA A 1 281 ? 14.492 -34.743 2.629 1.00 31.70 281 ALA A C 1
ATOM 2047 O O . ALA A 1 281 ? 13.899 -35.795 2.390 1.00 31.70 281 ALA A O 1
ATOM 2048 N N . MET A 1 282 ? 14.098 -33.913 3.590 1.00 29.09 282 MET A N 1
ATOM 2049 C CA . MET A 1 282 ? 12.776 -34.004 4.194 1.00 29.09 282 MET A CA 1
ATOM 2050 C C . MET A 1 282 ? 11.757 -33.657 3.101 1.00 29.09 282 MET A C 1
ATOM 2052 O O . MET A 1 282 ? 11.868 -32.575 2.515 1.00 29.09 282 MET A O 1
ATOM 2056 N N . PRO A 1 283 ? 10.779 -34.526 2.794 1.00 29.19 283 PRO A N 1
ATOM 2057 C CA . PRO A 1 283 ? 9.720 -34.157 1.873 1.00 29.19 283 PRO A CA 1
ATOM 2058 C C . PRO A 1 283 ? 8.953 -32.981 2.484 1.00 29.19 283 PRO A C 1
ATOM 2060 O O . PRO A 1 283 ? 8.416 -33.072 3.589 1.00 29.19 283 PRO A O 1
ATOM 2063 N N . LEU A 1 284 ? 8.939 -31.853 1.772 1.00 31.86 284 LEU A N 1
ATOM 2064 C CA . LEU A 1 284 ? 8.002 -30.769 2.046 1.00 31.86 284 LEU A CA 1
ATOM 2065 C C . LEU A 1 284 ? 6.587 -31.369 2.005 1.00 31.86 284 LEU A C 1
ATOM 2067 O O . LEU A 1 284 ? 6.306 -32.135 1.080 1.00 31.86 284 LEU A O 1
ATOM 2071 N N . PRO A 1 285 ? 5.697 -31.059 2.966 1.00 28.58 285 PRO A N 1
ATOM 2072 C CA . PRO A 1 285 ? 4.319 -31.514 2.876 1.00 28.58 285 PRO A CA 1
ATOM 2073 C C . PRO A 1 285 ? 3.728 -31.000 1.563 1.00 28.58 285 PRO A C 1
ATOM 2075 O O . PRO A 1 285 ? 3.822 -29.805 1.264 1.00 28.58 285 PRO A O 1
ATOM 2078 N N . GLU A 1 286 ? 3.159 -31.910 0.770 1.00 25.95 286 GLU A N 1
ATOM 2079 C CA . GLU A 1 286 ? 2.355 -31.570 -0.398 1.00 25.95 286 GLU A CA 1
ATOM 2080 C C . GLU A 1 286 ? 1.234 -30.635 0.064 1.00 25.95 286 GLU A C 1
ATOM 2082 O O . GLU A 1 286 ? 0.237 -31.043 0.653 1.00 25.95 286 GLU A O 1
ATOM 2087 N N . LEU A 1 287 ? 1.432 -29.336 -0.153 1.00 30.36 287 LEU A N 1
ATOM 2088 C CA . LEU A 1 287 ? 0.351 -28.369 -0.154 1.00 30.36 287 LEU A CA 1
ATOM 2089 C C . LEU A 1 287 ? -0.552 -28.774 -1.312 1.00 30.36 287 LEU A C 1
ATOM 2091 O O . LEU A 1 287 ? -0.165 -28.589 -2.467 1.00 30.36 287 LEU A O 1
ATOM 2095 N N . ASP A 1 288 ? -1.710 -29.346 -0.978 1.00 26.78 288 ASP A N 1
ATOM 2096 C CA . ASP A 1 288 ? -2.828 -29.604 -1.882 1.00 26.78 288 ASP A CA 1
ATOM 2097 C C . ASP A 1 288 ? -2.991 -28.419 -2.839 1.00 26.78 288 ASP A C 1
ATOM 2099 O O . ASP A 1 288 ? -3.559 -27.372 -2.514 1.00 26.78 288 ASP A O 1
ATOM 2103 N N . ARG A 1 289 ? -2.441 -28.575 -4.046 1.00 33.06 289 ARG A N 1
ATOM 2104 C CA . ARG A 1 289 ? -2.623 -27.651 -5.158 1.00 33.06 289 ARG A CA 1
ATOM 2105 C C . ARG A 1 289 ? -4.015 -27.903 -5.702 1.00 33.06 289 ARG A C 1
ATOM 2107 O O . ARG A 1 289 ? -4.173 -28.564 -6.725 1.00 33.06 289 ARG A O 1
ATOM 2114 N N . GLN A 1 290 ? -5.031 -27.393 -5.015 1.00 26.22 290 GLN A N 1
ATOM 2115 C CA . GLN A 1 290 ? -6.332 -27.290 -5.652 1.00 26.22 290 GLN A CA 1
ATOM 2116 C C . GLN A 1 290 ? -6.206 -26.314 -6.832 1.00 26.22 290 GLN A C 1
ATOM 2118 O O . GLN A 1 290 ? -5.748 -25.182 -6.644 1.00 26.22 290 GLN A O 1
ATOM 2123 N N . PRO A 1 291 ? -6.556 -26.731 -8.060 1.00 27.03 291 PRO A N 1
ATOM 2124 C CA . PRO A 1 291 ? -6.646 -25.808 -9.175 1.00 27.03 291 PRO A CA 1
ATOM 2125 C C . PRO A 1 291 ? -7.743 -24.793 -8.854 1.00 27.03 291 PRO A C 1
ATOM 2127 O O . PRO A 1 291 ? -8.891 -25.165 -8.619 1.00 27.03 291 PRO A O 1
ATOM 2130 N N . PHE A 1 292 ? -7.386 -23.509 -8.826 1.00 34.28 292 PHE A N 1
ATOM 2131 C CA . PHE A 1 292 ? -8.374 -22.439 -8.752 1.00 34.28 292 PHE A CA 1
ATOM 2132 C C . PHE A 1 292 ? -9.322 -22.586 -9.953 1.00 34.28 292 PHE A C 1
ATOM 2134 O O . PHE A 1 292 ? -8.836 -22.576 -11.091 1.00 34.28 292 PHE A O 1
ATOM 2141 N N . PRO A 1 293 ? -10.641 -22.759 -9.742 1.00 30.36 293 PRO A N 1
ATOM 2142 C CA . PRO A 1 293 ? -11.575 -22.852 -10.848 1.00 30.36 293 PRO A CA 1
ATOM 2143 C C . PRO A 1 293 ? -11.510 -21.554 -11.653 1.00 30.36 293 PRO A C 1
ATOM 2145 O O . PRO A 1 293 ? -11.578 -20.449 -11.111 1.00 30.36 293 PRO A O 1
ATOM 2148 N N . GLY A 1 294 ? -11.300 -21.712 -12.958 1.00 31.66 294 GLY A N 1
ATOM 2149 C CA . GLY A 1 294 ? -11.261 -20.618 -13.910 1.00 31.66 294 GLY A CA 1
ATOM 2150 C C . GLY A 1 294 ? -12.623 -19.951 -13.991 1.00 31.66 294 GLY A C 1
ATOM 2151 O O . GLY A 1 294 ? -13.508 -20.429 -14.693 1.00 31.66 294 GLY A O 1
ATOM 2152 N N . GLU A 1 295 ? -12.783 -18.834 -13.296 1.00 30.34 295 GLU A N 1
ATOM 2153 C CA . GLU A 1 295 ? -13.883 -17.920 -13.560 1.00 30.34 295 GLU A CA 1
ATOM 2154 C C . GLU A 1 295 ? -13.478 -16.991 -14.707 1.00 30.34 295 GLU A C 1
ATOM 2156 O O . GLU A 1 295 ? -12.495 -16.251 -14.655 1.00 30.34 295 GLU A O 1
ATOM 2161 N N . THR A 1 296 ? -14.223 -17.081 -15.802 1.00 27.45 296 THR A N 1
ATOM 2162 C CA . THR A 1 296 ? -14.232 -16.108 -16.891 1.00 27.45 296 THR A CA 1
ATOM 2163 C C . THR A 1 296 ? -14.842 -14.804 -16.377 1.00 27.45 296 THR A C 1
ATOM 2165 O O . THR A 1 296 ? -16.050 -14.720 -16.170 1.00 27.45 296 THR A O 1
ATOM 2168 N N . TYR A 1 297 ? -14.007 -13.787 -16.159 1.00 35.16 297 TYR A N 1
ATOM 2169 C CA . TYR A 1 297 ? -14.421 -12.495 -15.607 1.00 35.16 297 TYR A CA 1
ATOM 2170 C C . TYR A 1 297 ? -15.007 -11.582 -16.693 1.00 35.16 297 TYR A C 1
ATOM 2172 O O . TYR A 1 297 ? -14.293 -10.843 -17.370 1.00 35.16 297 TYR A O 1
ATOM 2180 N N . GLY A 1 298 ? -16.330 -11.643 -16.852 1.00 25.62 298 GLY A N 1
ATOM 2181 C CA . GLY A 1 298 ? -17.122 -10.647 -17.569 1.00 25.62 298 GLY A CA 1
ATOM 2182 C C . GLY A 1 298 ? -17.584 -9.509 -16.648 1.00 25.62 298 GLY A C 1
ATOM 2183 O O . GLY A 1 298 ? -17.983 -9.751 -15.515 1.00 25.62 298 GLY A O 1
ATOM 2184 N N . ALA A 1 299 ? -17.577 -8.286 -17.191 1.00 26.84 299 ALA A N 1
ATOM 2185 C CA . ALA A 1 299 ? -18.154 -7.032 -16.676 1.00 26.84 299 ALA A CA 1
ATOM 2186 C C . ALA A 1 299 ? -17.416 -6.302 -15.526 1.00 26.84 299 ALA A C 1
ATOM 2188 O O . ALA A 1 299 ? -17.747 -6.393 -14.346 1.00 26.84 299 ALA A O 1
ATOM 2189 N N . ALA A 1 300 ? -16.490 -5.424 -15.924 1.00 33.38 300 ALA A N 1
ATOM 2190 C CA . ALA A 1 300 ? -15.766 -4.434 -15.119 1.00 33.38 300 ALA A CA 1
ATOM 2191 C C . ALA A 1 300 ? -16.628 -3.280 -14.530 1.00 33.38 300 ALA A C 1
ATOM 2193 O O . ALA A 1 300 ? -16.140 -2.165 -14.367 1.00 33.38 300 ALA A O 1
ATOM 2194 N N . ALA A 1 301 ? -17.909 -3.491 -14.213 1.00 33.12 301 ALA A N 1
ATOM 2195 C CA . ALA A 1 301 ? -18.851 -2.380 -14.011 1.00 33.12 301 ALA A CA 1
ATOM 2196 C C . ALA A 1 301 ? -19.214 -2.037 -12.551 1.00 33.12 301 ALA A C 1
ATOM 2198 O O . ALA A 1 301 ? -19.847 -1.012 -12.327 1.00 33.12 301 ALA A O 1
ATOM 2199 N N . ALA A 1 302 ? -18.827 -2.828 -11.543 1.00 36.00 302 ALA A N 1
ATOM 2200 C CA . ALA A 1 302 ? -19.284 -2.576 -10.165 1.00 36.00 302 ALA A CA 1
ATOM 2201 C C . ALA A 1 302 ? -18.340 -1.697 -9.315 1.00 36.00 302 ALA A C 1
ATOM 2203 O O . ALA A 1 302 ? -18.775 -1.138 -8.311 1.00 36.00 302 ALA A O 1
ATOM 2204 N N . THR A 1 303 ? -17.066 -1.550 -9.700 1.00 42.72 303 THR A N 1
ATOM 2205 C CA . THR A 1 303 ? -16.083 -0.714 -8.975 1.00 42.72 303 THR A CA 1
ATOM 2206 C C . THR A 1 303 ? -15.411 0.358 -9.835 1.00 42.72 303 THR A C 1
ATOM 2208 O O . THR A 1 303 ? -14.725 1.210 -9.285 1.00 42.72 303 THR A O 1
ATOM 2211 N N . GLY A 1 304 ? -15.574 0.342 -11.165 1.00 47.59 304 GLY A N 1
ATOM 2212 C CA . GLY A 1 304 ? -14.948 1.319 -12.072 1.00 47.59 304 GLY A CA 1
ATOM 2213 C C . GLY A 1 304 ? -13.412 1.264 -12.142 1.00 47.59 304 GLY A C 1
ATOM 2214 O O . GLY A 1 304 ? -12.802 2.112 -12.788 1.00 47.59 304 GLY A O 1
ATOM 2215 N N . LEU A 1 305 ? -12.769 0.277 -11.508 1.00 55.91 305 LEU A N 1
ATOM 2216 C CA . LEU A 1 305 ? -11.308 0.148 -11.428 1.00 55.91 305 LEU A CA 1
ATOM 2217 C C . LEU A 1 305 ? -10.733 -0.611 -12.634 1.00 55.91 305 LEU A C 1
ATOM 2219 O O . LEU A 1 305 ? -10.083 -1.643 -12.485 1.00 55.91 305 LEU A O 1
ATOM 2223 N N . SER A 1 306 ? -10.990 -0.127 -13.848 1.00 59.53 306 SER A N 1
ATOM 2224 C CA . SER A 1 306 ? -10.315 -0.624 -15.051 1.00 59.53 306 SER A CA 1
ATOM 2225 C C . SER A 1 306 ? -9.228 0.356 -15.482 1.00 59.53 306 SER A C 1
ATOM 2227 O O . SER A 1 306 ? -9.526 1.520 -15.735 1.00 59.53 306 SER A O 1
ATOM 2229 N N . GLY A 1 307 ? -7.986 -0.120 -15.603 1.00 68.88 307 GLY A N 1
ATOM 2230 C CA . GLY A 1 307 ? -6.871 0.686 -16.111 1.00 68.88 307 GLY A CA 1
ATOM 2231 C C . GLY A 1 307 ? -6.367 1.712 -15.098 1.00 68.88 307 GLY A C 1
ATOM 2232 O O . GLY A 1 307 ? -6.430 2.914 -15.345 1.00 68.88 307 GLY A O 1
ATOM 2233 N N . ILE A 1 308 ? -5.869 1.232 -13.956 1.00 86.19 308 ILE A N 1
ATOM 2234 C CA . ILE A 1 308 ? -5.228 2.090 -12.957 1.00 86.19 308 ILE A CA 1
ATOM 2235 C C . ILE A 1 308 ? -3.774 2.283 -13.347 1.00 86.19 308 ILE A C 1
ATOM 2237 O O . ILE A 1 308 ? -3.046 1.305 -13.498 1.00 86.19 308 ILE A O 1
ATOM 2241 N N . THR A 1 309 ? -3.347 3.535 -13.473 1.00 91.38 309 THR A N 1
ATOM 2242 C CA . THR A 1 309 ? -1.943 3.866 -13.729 1.00 91.38 309 THR A CA 1
ATOM 2243 C C . THR A 1 309 ? -1.289 4.331 -12.440 1.00 91.38 309 THR A C 1
ATOM 2245 O O . THR A 1 309 ? -1.889 5.069 -11.667 1.00 91.38 309 THR A O 1
ATOM 2248 N N . CYS A 1 310 ? -0.059 3.906 -12.200 1.00 94.50 310 CYS A N 1
ATOM 2249 C CA . CYS A 1 310 ? 0.732 4.254 -11.037 1.00 94.50 310 CYS A CA 1
ATOM 2250 C C . CYS A 1 310 ? 2.022 4.925 -11.503 1.00 94.50 310 CYS A C 1
ATOM 2252 O O . CYS A 1 310 ? 2.797 4.319 -12.242 1.00 94.50 310 CYS A O 1
ATOM 2254 N N . ARG A 1 311 ? 2.267 6.159 -11.068 1.00 95.12 311 ARG A N 1
ATOM 2255 C CA . ARG A 1 311 ? 3.570 6.811 -11.192 1.00 95.12 311 ARG A CA 1
ATOM 2256 C C . ARG A 1 311 ? 4.335 6.615 -9.893 1.00 95.12 311 ARG A C 1
ATOM 2258 O O . ARG A 1 311 ? 3.790 6.859 -8.824 1.00 95.12 311 ARG A O 1
ATOM 2265 N N . VAL A 1 312 ? 5.598 6.230 -9.999 1.00 96.69 312 VAL A N 1
ATOM 2266 C CA . VAL A 1 312 ? 6.557 6.229 -8.896 1.00 96.69 312 VAL A CA 1
ATOM 2267 C C . VAL A 1 312 ? 7.675 7.200 -9.251 1.00 96.69 312 VAL A C 1
ATOM 2269 O O . VAL A 1 312 ? 8.385 6.981 -10.230 1.00 96.69 312 VAL A O 1
ATOM 2272 N N . THR A 1 313 ? 7.838 8.271 -8.482 1.00 95.50 313 THR A N 1
ATOM 2273 C CA . THR A 1 313 ? 8.961 9.210 -8.617 1.00 95.50 313 THR A CA 1
ATOM 2274 C C . THR A 1 313 ? 9.938 9.031 -7.471 1.00 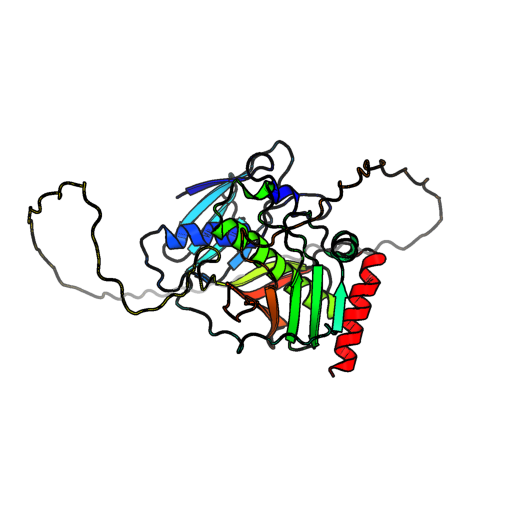95.50 313 THR A C 1
ATOM 2276 O O . THR A 1 313 ? 9.585 8.581 -6.383 1.00 95.50 313 THR A O 1
ATOM 2279 N N . THR A 1 314 ? 11.204 9.331 -7.737 1.00 93.38 314 THR A N 1
ATOM 2280 C CA . THR A 1 314 ? 12.297 9.155 -6.775 1.00 93.38 314 THR A CA 1
ATOM 2281 C C . THR A 1 314 ? 12.914 10.499 -6.464 1.00 93.38 314 THR A C 1
ATOM 2283 O O . THR A 1 314 ? 13.407 11.181 -7.361 1.00 93.38 314 THR A O 1
ATOM 2286 N N . ALA A 1 315 ? 12.863 10.885 -5.195 1.00 89.31 315 ALA A N 1
ATOM 2287 C CA . ALA A 1 315 ? 13.531 12.079 -4.712 1.00 89.31 315 ALA A CA 1
ATOM 2288 C C . ALA A 1 315 ? 15.051 11.860 -4.631 1.00 89.31 315 ALA A C 1
ATOM 2290 O O . ALA A 1 315 ? 15.544 10.731 -4.636 1.00 89.31 315 ALA A O 1
ATOM 2291 N N . SER A 1 316 ? 15.809 12.953 -4.523 1.00 85.75 316 SER A N 1
ATOM 2292 C CA . SER A 1 316 ? 17.271 12.905 -4.391 1.00 85.75 316 SER A CA 1
ATOM 2293 C C . SER A 1 316 ? 17.748 12.213 -3.109 1.00 85.75 316 SER A C 1
ATOM 2295 O O . SER A 1 316 ? 18.865 11.706 -3.082 1.00 85.75 316 SER A O 1
ATOM 2297 N N . ASP A 1 317 ? 16.912 12.157 -2.067 1.00 87.12 317 ASP A N 1
ATOM 2298 C CA . ASP A 1 317 ? 17.175 11.420 -0.824 1.00 87.12 317 ASP A CA 1
ATOM 2299 C C . ASP A 1 317 ? 16.811 9.924 -0.916 1.00 87.12 317 ASP A C 1
ATOM 2301 O O . ASP A 1 317 ? 16.871 9.208 0.082 1.00 87.12 317 ASP A O 1
ATOM 2305 N N . GLY A 1 318 ? 16.431 9.446 -2.106 1.00 86.75 318 GLY A N 1
ATOM 2306 C CA . GLY A 1 318 ? 16.066 8.057 -2.375 1.00 86.75 318 GLY A CA 1
ATOM 2307 C C . GLY A 1 318 ? 14.640 7.685 -1.971 1.00 86.75 318 GLY A C 1
ATOM 2308 O O . GLY A 1 318 ? 14.209 6.568 -2.265 1.00 86.75 318 GLY A O 1
ATOM 2309 N N . LYS A 1 319 ? 13.879 8.590 -1.342 1.00 92.62 319 LYS A N 1
ATOM 2310 C CA . LYS A 1 319 ? 12.483 8.314 -0.994 1.00 92.62 319 LYS A CA 1
ATOM 2311 C C . LYS A 1 319 ? 11.596 8.303 -2.229 1.00 92.62 319 LYS A C 1
ATOM 2313 O O . LYS A 1 319 ? 11.822 9.036 -3.196 1.00 92.62 319 LYS A O 1
ATOM 2318 N N . LEU A 1 320 ? 10.554 7.480 -2.167 1.00 96.00 320 LEU A N 1
ATOM 2319 C CA . LEU A 1 320 ? 9.611 7.314 -3.266 1.00 96.00 320 LEU A CA 1
ATOM 2320 C C . LEU A 1 320 ? 8.311 8.067 -3.006 1.00 96.00 320 LEU A C 1
ATOM 2322 O O . LEU A 1 320 ? 7.744 7.980 -1.917 1.00 96.00 320 LEU A O 1
ATOM 2326 N N . THR A 1 321 ? 7.811 8.742 -4.033 1.00 96.25 321 THR A N 1
ATOM 2327 C CA . THR A 1 321 ? 6.430 9.222 -4.086 1.00 96.25 321 THR A CA 1
ATOM 2328 C C . THR A 1 321 ? 5.665 8.362 -5.077 1.00 96.25 321 THR A C 1
ATOM 2330 O O . THR A 1 321 ? 6.163 8.072 -6.165 1.00 96.25 321 THR A O 1
ATOM 2333 N N . VAL A 1 322 ? 4.467 7.927 -4.695 1.00 96.56 322 VAL A N 1
ATOM 2334 C CA . VAL A 1 322 ? 3.623 7.052 -5.507 1.00 96.56 322 VAL A CA 1
ATOM 2335 C C . VAL A 1 322 ? 2.261 7.682 -5.694 1.00 96.56 322 VAL A C 1
ATOM 2337 O O . VAL A 1 322 ? 1.555 7.945 -4.726 1.00 96.56 322 VAL A O 1
ATOM 2340 N N . GLU A 1 323 ? 1.869 7.863 -6.944 1.00 94.31 323 GLU A N 1
ATOM 2341 C CA . GLU A 1 323 ? 0.605 8.475 -7.325 1.00 94.31 323 GLU A CA 1
ATOM 2342 C C . GLU A 1 323 ? -0.178 7.499 -8.194 1.00 94.31 323 GLU A C 1
ATOM 2344 O O . GLU A 1 323 ? 0.345 6.977 -9.180 1.00 94.31 323 GLU A O 1
ATOM 2349 N N . THR A 1 324 ? -1.441 7.265 -7.856 1.00 92.06 324 THR A N 1
ATOM 2350 C CA . THR A 1 324 ? -2.333 6.426 -8.663 1.00 92.06 324 THR A CA 1
ATOM 2351 C C . THR A 1 324 ? -3.384 7.264 -9.365 1.00 92.06 324 THR A C 1
ATOM 2353 O O . THR A 1 324 ? -3.916 8.222 -8.804 1.00 92.06 324 THR A O 1
ATOM 2356 N N . PHE A 1 325 ? -3.702 6.877 -10.595 1.00 88.44 325 PHE A N 1
ATOM 2357 C CA . PHE A 1 325 ? -4.602 7.592 -11.481 1.00 88.44 325 PHE A CA 1
ATOM 2358 C C . PHE A 1 325 ? -5.609 6.636 -12.110 1.00 88.44 325 PHE A C 1
ATOM 2360 O O . PHE A 1 325 ? -5.292 5.502 -12.473 1.00 88.44 325 PHE A O 1
ATOM 2367 N N . THR A 1 326 ? -6.820 7.142 -12.283 1.00 84.31 326 THR A N 1
ATOM 2368 C CA . THR A 1 326 ? -7.820 6.586 -13.201 1.00 84.31 326 THR A CA 1
ATOM 2369 C C . THR A 1 326 ? -7.384 6.736 -14.660 1.00 84.31 326 THR A C 1
ATOM 2371 O O . THR A 1 326 ? -6.498 7.531 -14.981 1.00 84.31 326 THR A O 1
ATOM 2374 N N . ALA A 1 327 ? -8.059 6.021 -15.562 1.00 77.56 327 ALA A N 1
ATOM 2375 C CA . ALA A 1 327 ? -7.849 6.147 -17.002 1.00 77.56 327 ALA A CA 1
ATOM 2376 C C . ALA A 1 327 ? -8.121 7.570 -17.538 1.00 77.56 327 ALA A C 1
ATOM 2378 O O . ALA A 1 327 ? -7.465 7.997 -18.485 1.00 77.56 327 ALA A O 1
ATOM 2379 N N . ASP A 1 328 ? -9.046 8.321 -16.925 1.00 76.94 328 ASP A N 1
ATOM 2380 C CA . ASP A 1 328 ? -9.330 9.727 -17.249 1.00 76.94 328 ASP A CA 1
ATOM 2381 C C . ASP A 1 328 ? -8.378 10.720 -16.557 1.00 76.94 328 ASP A C 1
ATOM 2383 O O . ASP A 1 328 ? -8.499 11.931 -16.737 1.00 76.94 328 ASP A O 1
ATOM 2387 N N . GLY A 1 329 ? -7.395 10.228 -15.797 1.00 79.56 329 GLY A N 1
ATOM 2388 C CA . GLY A 1 329 ? -6.335 11.043 -15.212 1.00 79.56 329 GLY A CA 1
ATOM 2389 C C . GLY A 1 329 ? -6.669 11.672 -13.858 1.00 79.56 329 GLY A C 1
ATOM 2390 O O . GLY A 1 329 ? -5.904 12.489 -13.352 1.00 79.56 329 GLY A O 1
ATOM 2391 N N . ARG A 1 330 ? -7.773 11.298 -13.211 1.00 82.81 330 ARG A N 1
ATOM 2392 C CA . ARG A 1 330 ? -8.032 11.710 -11.822 1.00 82.81 330 ARG A CA 1
ATOM 2393 C C . ARG A 1 330 ? -7.125 10.945 -10.865 1.00 82.81 330 ARG A C 1
ATOM 2395 O O . ARG A 1 330 ? -7.086 9.714 -10.929 1.00 82.81 330 ARG A O 1
ATOM 2402 N N . ALA A 1 331 ? -6.440 11.667 -9.978 1.00 84.94 331 ALA A N 1
ATOM 2403 C CA . ALA A 1 331 ? -5.633 11.085 -8.909 1.00 84.94 331 ALA A CA 1
ATOM 2404 C C . ALA A 1 331 ? -6.526 10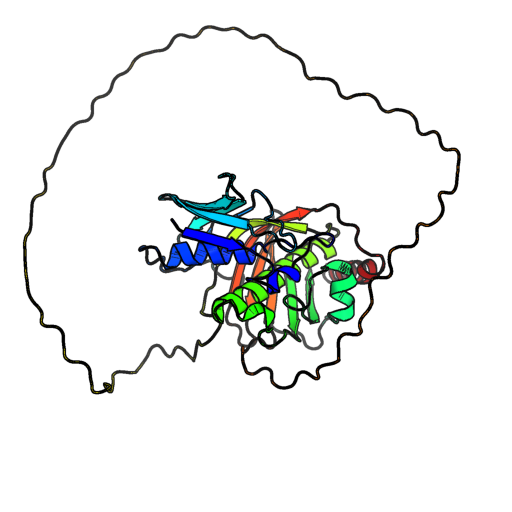.424 -7.847 1.00 84.94 331 ALA A C 1
ATOM 2406 O O . ALA A 1 331 ? -7.541 10.997 -7.452 1.00 84.94 331 ALA A O 1
ATOM 2407 N N . LEU A 1 332 ? -6.143 9.231 -7.392 1.00 86.62 332 LEU A N 1
ATOM 2408 C CA . LEU A 1 332 ? -6.927 8.391 -6.482 1.00 86.62 332 LEU A CA 1
ATOM 2409 C C . LEU A 1 332 ? -6.281 8.270 -5.102 1.00 86.62 332 LEU A C 1
ATOM 2411 O O . LEU A 1 332 ? -6.929 8.525 -4.090 1.00 86.62 332 LEU A O 1
ATOM 2415 N N . ILE A 1 333 ? -5.007 7.884 -5.072 1.00 89.94 333 ILE A N 1
ATOM 2416 C CA . ILE A 1 333 ? -4.197 7.707 -3.863 1.00 89.94 333 ILE A CA 1
ATOM 2417 C C . ILE A 1 333 ? -2.815 8.288 -4.114 1.00 89.94 333 ILE A C 1
ATOM 2419 O O . ILE A 1 333 ? -2.241 8.066 -5.187 1.00 89.94 333 ILE A O 1
ATOM 2423 N N . CYS A 1 334 ? -2.287 8.977 -3.107 1.00 93.38 334 CYS A N 1
ATOM 2424 C CA . CYS A 1 334 ? -0.933 9.502 -3.102 1.00 93.38 334 CYS A CA 1
ATOM 2425 C C . CYS A 1 334 ? -0.188 9.066 -1.833 1.00 93.38 334 CYS A C 1
ATOM 2427 O O . CYS A 1 334 ? -0.659 9.309 -0.722 1.00 93.38 334 CYS A O 1
ATOM 2429 N N . TRP A 1 335 ? 0.973 8.434 -2.003 1.00 95.88 335 TRP A N 1
ATOM 2430 C CA . TRP A 1 335 ? 1.944 8.157 -0.944 1.00 95.88 335 TRP A CA 1
ATOM 2431 C C . TRP A 1 335 ? 3.157 9.057 -1.131 1.00 95.88 335 TRP A C 1
ATOM 2433 O O . TRP A 1 335 ? 3.750 9.060 -2.207 1.00 95.88 335 TRP A O 1
ATOM 2443 N N . LEU A 1 336 ? 3.561 9.782 -0.092 1.00 94.38 336 LEU A N 1
ATOM 2444 C CA . LEU A 1 336 ? 4.676 10.728 -0.157 1.00 94.38 336 LEU A CA 1
ATOM 2445 C C . LEU A 1 336 ? 5.852 10.219 0.646 1.00 94.38 336 LEU A C 1
ATOM 2447 O O . LEU A 1 336 ? 5.684 9.834 1.803 1.00 94.38 336 LEU A O 1
ATOM 2451 N N . GLY A 1 337 ? 7.047 10.307 0.069 1.00 94.75 337 GLY A N 1
ATOM 2452 C CA . GLY A 1 337 ? 8.291 10.083 0.797 1.00 94.75 337 GLY A CA 1
ATOM 2453 C C . GLY A 1 337 ? 8.313 8.751 1.553 1.00 94.75 337 GLY A C 1
ATOM 2454 O O . GLY A 1 337 ? 8.571 8.744 2.757 1.00 94.75 337 GLY A O 1
ATOM 2455 N N . LEU A 1 338 ? 7.981 7.653 0.870 1.00 96.88 338 LEU A N 1
ATOM 2456 C CA . LEU A 1 338 ? 7.954 6.311 1.444 1.00 96.88 338 LEU A CA 1
ATOM 2457 C C . LEU A 1 338 ? 9.333 5.922 1.990 1.00 96.88 338 LEU A C 1
ATOM 2459 O O . LEU A 1 338 ? 10.330 5.964 1.267 1.00 96.88 338 LEU A O 1
ATOM 2463 N N . ASP A 1 339 ? 9.354 5.499 3.254 1.00 94.38 339 ASP A N 1
ATOM 2464 C CA . ASP A 1 339 ? 10.457 4.771 3.881 1.00 94.38 339 ASP A CA 1
ATOM 2465 C C . ASP A 1 339 ? 10.179 3.274 3.714 1.00 94.38 339 ASP A C 1
ATOM 2467 O O . ASP A 1 339 ? 9.292 2.713 4.366 1.00 94.38 339 ASP A O 1
ATOM 2471 N N . LEU A 1 340 ? 10.905 2.644 2.792 1.00 93.12 340 LEU A N 1
ATOM 2472 C CA . LEU A 1 340 ? 10.811 1.219 2.500 1.00 93.12 340 LEU A CA 1
ATOM 2473 C C . LEU A 1 340 ? 12.031 0.510 3.085 1.00 93.12 340 LEU A C 1
ATOM 2475 O O . LEU A 1 340 ? 13.170 0.831 2.748 1.00 93.12 340 LEU A O 1
ATOM 2479 N N . ARG A 1 341 ? 11.800 -0.491 3.937 1.00 90.88 341 ARG A N 1
ATOM 2480 C CA . ARG A 1 341 ? 12.876 -1.237 4.598 1.00 90.88 341 ARG A CA 1
ATOM 2481 C C . ARG A 1 341 ? 13.034 -2.627 4.005 1.00 90.88 341 ARG A C 1
ATOM 2483 O O . ARG A 1 341 ? 12.021 -3.309 3.837 1.00 90.88 341 ARG A O 1
ATOM 2490 N N . PRO A 1 342 ? 14.270 -3.076 3.723 1.00 88.00 342 PRO A N 1
ATOM 2491 C CA . PRO A 1 342 ? 14.516 -4.447 3.312 1.00 88.00 342 PRO A CA 1
ATOM 2492 C C . PRO A 1 342 ? 14.008 -5.428 4.363 1.00 88.00 342 PRO A C 1
ATOM 2494 O O . PRO A 1 342 ? 14.227 -5.240 5.560 1.00 88.00 342 PRO A O 1
ATOM 2497 N N . VAL A 1 343 ? 13.380 -6.502 3.907 1.00 83.69 343 VAL A N 1
ATOM 2498 C CA . VAL A 1 343 ? 13.143 -7.688 4.728 1.00 83.69 343 VAL A CA 1
ATOM 2499 C C . VAL A 1 343 ? 13.905 -8.847 4.105 1.00 83.69 343 VAL A C 1
ATOM 2501 O O . VAL A 1 343 ? 13.990 -8.954 2.883 1.00 83.69 343 VAL A O 1
ATOM 2504 N N . GLY A 1 344 ? 14.517 -9.679 4.947 1.00 77.00 344 GLY A N 1
ATOM 2505 C CA . GLY A 1 344 ? 15.420 -10.761 4.540 1.00 77.00 344 GLY A CA 1
ATOM 2506 C C . GLY A 1 344 ? 14.712 -11.948 3.887 1.00 77.00 344 GLY A C 1
ATOM 2507 O O . GLY A 1 344 ? 14.920 -13.079 4.305 1.00 77.00 344 GLY A O 1
ATOM 2508 N N . ILE A 1 345 ? 13.864 -11.697 2.891 1.00 73.06 345 ILE A N 1
ATOM 2509 C CA . ILE A 1 345 ? 13.074 -12.711 2.201 1.00 73.06 345 ILE A CA 1
ATOM 2510 C C . ILE A 1 345 ? 13.818 -13.158 0.955 1.00 73.06 345 ILE A C 1
ATOM 2512 O O . ILE A 1 345 ? 14.176 -12.351 0.096 1.00 73.06 345 ILE A O 1
ATOM 2516 N N . SER A 1 346 ? 14.005 -14.470 0.832 1.00 70.44 346 SER A N 1
ATOM 2517 C CA . SER A 1 346 ? 14.574 -15.061 -0.371 1.00 70.44 346 SER A CA 1
ATOM 2518 C C . SER A 1 346 ? 13.631 -14.878 -1.558 1.00 70.44 346 SER A C 1
ATOM 2520 O O . SER A 1 346 ? 12.492 -15.364 -1.582 1.00 70.44 346 SER A O 1
ATOM 2522 N N . ILE A 1 347 ? 14.145 -14.187 -2.565 1.00 70.75 347 ILE A N 1
ATOM 2523 C CA . ILE A 1 347 ? 13.515 -14.031 -3.866 1.00 70.75 347 ILE A CA 1
ATOM 2524 C C . ILE A 1 347 ? 13.646 -15.360 -4.616 1.00 70.75 347 ILE A C 1
ATOM 2526 O O . ILE A 1 347 ? 14.714 -15.969 -4.644 1.00 70.75 347 ILE A O 1
ATOM 2530 N N . SER A 1 348 ? 12.543 -15.853 -5.180 1.00 69.75 348 SER A N 1
ATOM 2531 C CA . SER A 1 348 ? 12.556 -17.119 -5.925 1.00 69.75 348 SER A CA 1
ATOM 2532 C C . SER A 1 348 ? 13.389 -17.007 -7.210 1.00 69.75 348 SER A C 1
ATOM 2534 O O . SER A 1 348 ? 13.448 -15.945 -7.820 1.00 69.75 348 SER A O 1
ATOM 2536 N N . GLY A 1 349 ? 13.962 -18.108 -7.705 1.00 68.38 349 GLY A N 1
ATOM 2537 C CA . GLY A 1 349 ? 14.662 -18.094 -9.001 1.00 68.38 349 GLY A CA 1
ATOM 2538 C C . GLY A 1 349 ? 13.771 -17.636 -10.169 1.00 68.38 349 GLY A C 1
ATOM 2539 O O . GLY A 1 349 ? 14.243 -16.988 -11.094 1.00 68.38 349 GLY A O 1
ATOM 2540 N N . SER A 1 350 ? 12.457 -17.878 -10.098 1.00 67.00 350 SER A N 1
ATOM 2541 C CA . SER A 1 350 ? 11.479 -17.388 -11.084 1.00 67.00 350 SER A CA 1
ATOM 2542 C C . SER A 1 350 ? 11.263 -15.871 -11.062 1.00 67.00 350 SER A C 1
ATOM 2544 O O . SER A 1 350 ? 10.780 -15.312 -12.042 1.00 67.00 350 SER A O 1
ATOM 2546 N N . ALA A 1 351 ? 11.599 -15.200 -9.961 1.00 72.25 351 ALA A N 1
ATOM 2547 C CA . ALA A 1 351 ? 11.524 -13.746 -9.854 1.00 72.25 351 ALA A CA 1
ATOM 2548 C C . ALA A 1 351 ? 12.714 -13.039 -10.495 1.00 72.25 351 ALA A C 1
ATOM 2550 O O . ALA A 1 351 ? 12.580 -11.889 -10.910 1.00 72.25 351 ALA A O 1
ATOM 2551 N N . GLN A 1 352 ? 13.847 -13.733 -10.600 1.00 79.75 352 GLN A N 1
ATOM 2552 C CA . GLN A 1 352 ? 15.081 -13.189 -11.146 1.00 79.75 352 GLN A CA 1
ATOM 2553 C C . GLN A 1 352 ? 14.873 -12.614 -12.555 1.00 79.75 352 GLN A C 1
ATOM 2555 O O . GLN A 1 352 ? 15.320 -11.507 -12.830 1.00 79.75 352 GLN A O 1
ATOM 2560 N N . GLY A 1 353 ? 14.076 -13.280 -13.398 1.00 81.38 353 GLY A N 1
ATOM 2561 C CA . GLY A 1 353 ? 13.769 -12.787 -14.745 1.00 81.38 353 GLY A CA 1
ATOM 2562 C C . GLY A 1 353 ? 13.008 -11.451 -14.782 1.00 81.38 353 GLY A C 1
ATOM 2563 O O . GLY A 1 353 ? 13.240 -10.657 -15.689 1.00 81.38 353 GLY A O 1
ATOM 2564 N N . LEU A 1 354 ? 12.133 -11.157 -13.805 1.00 81.62 354 LEU A N 1
ATOM 2565 C CA . LEU A 1 354 ? 11.509 -9.824 -13.703 1.00 81.62 354 LEU A CA 1
ATOM 2566 C C . LEU A 1 354 ? 12.521 -8.774 -13.262 1.00 81.62 354 LEU A C 1
ATOM 2568 O O . LEU A 1 354 ? 12.533 -7.676 -13.808 1.00 81.62 354 LEU A O 1
ATOM 2572 N N . ILE A 1 355 ? 13.369 -9.109 -12.296 1.00 85.50 355 ILE A N 1
ATOM 2573 C CA . ILE A 1 355 ? 14.386 -8.190 -11.782 1.00 85.50 355 ILE A CA 1
ATOM 2574 C C . ILE A 1 355 ? 15.360 -7.813 -12.896 1.00 85.50 355 ILE A C 1
ATOM 2576 O O . ILE A 1 355 ? 15.600 -6.632 -13.120 1.00 85.50 355 ILE A O 1
ATOM 2580 N N . GLU A 1 356 ? 15.848 -8.805 -13.638 1.00 86.50 356 GLU A N 1
ATOM 2581 C CA . GLU A 1 356 ? 16.743 -8.614 -14.780 1.00 86.50 356 GLU A CA 1
ATOM 2582 C C . GLU A 1 356 ? 16.079 -7.805 -15.893 1.00 86.50 356 GLU A C 1
ATOM 2584 O O . GLU A 1 356 ? 16.695 -6.888 -16.428 1.00 86.50 356 GLU A O 1
ATOM 2589 N N . ALA A 1 357 ? 14.808 -8.076 -16.206 1.00 86.19 357 ALA A N 1
ATOM 2590 C CA . ALA A 1 357 ? 14.085 -7.287 -17.195 1.00 86.19 357 ALA A CA 1
ATOM 2591 C C . ALA A 1 357 ? 13.912 -5.828 -16.753 1.00 86.19 357 ALA A C 1
ATOM 2593 O O . ALA A 1 357 ? 14.129 -4.925 -17.554 1.00 86.19 357 ALA A O 1
ATOM 2594 N N . LEU A 1 358 ? 13.553 -5.574 -15.491 1.00 86.00 358 LEU A N 1
ATOM 2595 C CA . LEU A 1 358 ? 13.447 -4.212 -14.962 1.00 86.00 358 LEU A CA 1
ATOM 2596 C C . LEU A 1 358 ? 14.804 -3.497 -14.962 1.00 86.00 358 LEU A C 1
ATOM 2598 O O . LEU A 1 358 ? 14.863 -2.329 -15.338 1.00 86.00 358 LEU A O 1
ATOM 2602 N N . ALA A 1 359 ? 15.882 -4.187 -14.586 1.00 86.69 359 ALA A N 1
ATOM 2603 C CA . ALA A 1 359 ? 17.235 -3.640 -14.621 1.00 86.69 359 ALA A CA 1
ATOM 2604 C C . ALA A 1 359 ? 17.658 -3.280 -16.056 1.00 86.69 359 ALA A C 1
ATOM 2606 O O . ALA A 1 359 ? 18.109 -2.164 -16.301 1.00 86.69 359 ALA A O 1
ATOM 2607 N N . ALA A 1 360 ? 17.404 -4.163 -17.027 1.00 87.06 360 ALA A N 1
ATOM 2608 C CA . ALA A 1 360 ? 17.702 -3.912 -18.437 1.00 87.06 360 ALA A CA 1
ATOM 2609 C C . ALA A 1 360 ? 16.952 -2.688 -18.995 1.00 87.06 360 ALA A C 1
ATOM 2611 O O . ALA A 1 360 ? 17.493 -1.941 -19.808 1.00 87.06 360 ALA A O 1
ATOM 2612 N N . LEU A 1 361 ? 15.721 -2.429 -18.535 1.00 85.75 361 LEU A N 1
ATOM 2613 C CA . LEU A 1 361 ? 14.981 -1.225 -18.931 1.00 85.75 361 LEU A CA 1
ATOM 2614 C C . LEU A 1 361 ? 15.635 0.073 -18.439 1.00 85.75 361 LEU A C 1
ATOM 2616 O O . LEU A 1 361 ? 15.474 1.102 -19.093 1.00 85.75 361 LEU A O 1
ATOM 2620 N N . GLN A 1 362 ? 16.375 0.042 -17.327 1.00 80.94 362 GLN A N 1
ATOM 2621 C CA . GLN A 1 362 ? 17.093 1.222 -16.835 1.00 80.94 362 GLN A CA 1
ATOM 2622 C C . GLN A 1 362 ? 18.283 1.570 -17.718 1.00 80.94 362 GLN A C 1
ATOM 2624 O O . GLN A 1 362 ? 18.504 2.748 -17.980 1.00 80.94 362 GLN A O 1
ATOM 2629 N N . GLU A 1 363 ? 19.021 0.563 -18.189 1.00 75.38 363 GLU A N 1
ATOM 2630 C CA . GLU A 1 363 ? 20.197 0.760 -19.042 1.00 75.38 363 GLU A CA 1
ATOM 2631 C C . GLU A 1 363 ? 19.830 1.400 -20.383 1.00 75.38 363 GLU A C 1
ATOM 2633 O O . GLU A 1 363 ? 20.565 2.238 -20.889 1.00 75.38 363 GLU A O 1
ATOM 2638 N N . VAL A 1 364 ? 18.662 1.059 -20.936 1.00 70.50 364 VAL A N 1
ATOM 2639 C CA . VAL A 1 364 ? 18.159 1.644 -22.193 1.00 70.50 364 VAL A CA 1
ATOM 2640 C C . VAL A 1 364 ? 17.689 3.095 -22.015 1.00 70.50 364 VAL A C 1
ATOM 2642 O O . VAL A 1 364 ? 17.614 3.845 -22.987 1.00 70.50 364 VAL A O 1
ATOM 2645 N N . ALA A 1 365 ? 17.338 3.496 -20.791 1.00 65.31 365 ALA A N 1
ATOM 2646 C CA . ALA A 1 365 ? 16.831 4.832 -20.486 1.00 65.31 365 ALA A CA 1
ATOM 2647 C C . ALA A 1 365 ? 17.924 5.846 -20.088 1.00 65.31 365 ALA A C 1
ATOM 2649 O O . ALA A 1 365 ? 17.598 7.029 -19.955 1.00 65.31 365 ALA A O 1
ATOM 2650 N N . ALA A 1 366 ? 19.159 5.387 -19.852 1.00 58.00 366 ALA A N 1
ATOM 2651 C CA . ALA A 1 366 ? 20.316 6.193 -19.446 1.00 58.00 366 ALA A CA 1
ATOM 2652 C C . ALA A 1 366 ? 21.107 6.726 -20.652 1.00 58.00 366 ALA A C 1
ATOM 2654 O O . ALA A 1 366 ? 21.591 7.876 -20.556 1.00 58.00 366 ALA A O 1
#

pLDDT: mean 71.39, std 25.24, range [25.62, 97.31]